Protein AF-A0A0F9F7F0-F1 (afdb_monomer)

Sequence (276 aa):
MPEHAVPVWMGKSMVEHKIKYEKVPEIIYDAHLVDDVVFKGMAERERNGDISLYEEYHKLRDAIYDIEQEMRPKKFRDLDSVFFHHLDYDRFLTKTLDEFPDIKGTVEEVHVRRATTKQNEGSNLVDDGKKVLIRLYSDQFIEGKKICRVLRHELMHVSDMMDKGFGYNAEPFDCPPMEERIIRDRYRLFWDIYIGGRLERDGREGIATREDRKKEFDSFFAKVPEKTRDLIFEKIWEGKEPLTHNQMVEMSKDIKKVSTVVTPPEDGMIIVPSLF

Radius of gyration: 26.95 Å; Cα contacts (8 Å, |Δi|>4): 273; chains: 1; bounding box: 64×98×88 Å

Secondary structure (DSSP, 8-state):
-----------------------PPEEEE-HHHHHHHHHHHHHHHHHTT-HHHHHHHHHHHHHGGGS-TTTHHHHHHHHHHHHHHHTT-HHHHHHHHTT-HHHHHH-SEEEEEE-SSGGG-EEEEETTTTEEEEEE-THHHHSTTHHHHHHHHHHHHHHHHH-TTTT---PPPSS-HHHHHHHHHHHHHHHHHHHHHHHHHTT---SS-HHHHHHHHHHHTTTS-HHHHHHHHHHHHH--SPPPHHHHHHHHH-GGGGGGGSSPPP----------

Mean predicted aligned error: 9.79 Å

Solvent-accessible surface area (backbone atoms only — not comparabl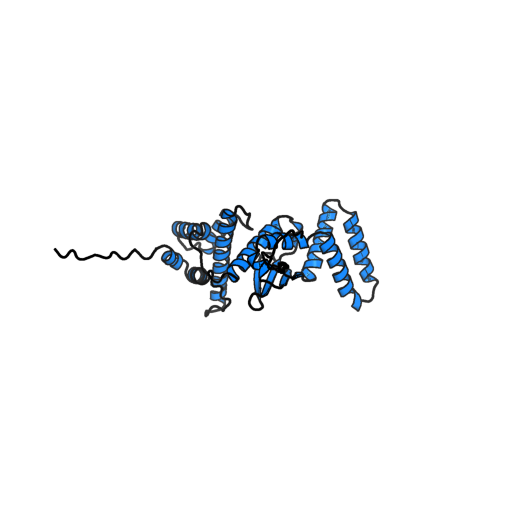e to full-atom values): 15959 Å² total; per-residue (Å²): 138,83,90,82,89,88,83,94,80,78,86,76,77,81,74,77,75,74,76,72,74,76,55,67,44,48,76,44,72,37,67,70,31,39,45,52,34,37,57,52,43,37,56,51,34,40,76,72,67,47,46,67,64,33,52,52,50,50,55,57,58,55,58,46,72,79,50,62,77,86,53,32,68,59,51,52,50,55,50,28,52,53,48,34,57,75,67,53,60,62,52,51,55,59,59,48,45,70,77,36,58,73,54,35,66,61,29,53,34,37,37,39,35,58,22,93,40,76,89,54,38,50,58,47,72,38,78,93,58,34,27,38,41,38,28,42,34,46,65,38,72,66,67,45,78,55,33,47,19,48,52,47,54,36,49,50,54,47,52,44,57,69,31,75,84,30,49,58,73,88,72,79,72,99,58,58,72,72,58,42,50,54,29,50,56,41,30,51,50,53,50,50,41,38,49,40,28,49,31,52,74,71,74,39,74,49,82,59,53,72,66,56,51,48,54,52,49,48,64,78,42,63,91,52,60,64,76,59,51,50,56,53,50,50,53,42,30,67,42,86,59,88,77,30,42,66,57,44,51,48,31,30,76,36,63,70,55,47,59,69,74,70,51,75,80,73,75,77,79,75,79,72,80,81,87,124

pLDDT: mean 84.06, std 19.65, range [29.0, 97.75]

Organism: NCBI:txid412755

Structure (mmCIF, N/CA/C/O backbone):
data_AF-A0A0F9F7F0-F1
#
_entry.id   AF-A0A0F9F7F0-F1
#
loop_
_atom_site.group_PDB
_atom_site.id
_atom_site.type_symbol
_atom_site.label_atom_id
_atom_site.label_alt_id
_atom_site.label_comp_id
_atom_site.label_asym_id
_atom_site.label_entity_id
_atom_site.label_seq_id
_atom_site.pdbx_PDB_ins_code
_atom_site.Cartn_x
_atom_site.Cartn_y
_atom_site.Cartn_z
_atom_site.occupancy
_atom_site.B_iso_or_equiv
_atom_site.auth_seq_id
_atom_site.auth_comp_id
_atom_site.auth_asym_id
_atom_site.auth_atom_id
_atom_site.pdbx_PDB_model_num
ATOM 1 N N . MET A 1 1 ? -6.467 -80.799 -15.972 1.00 38.25 1 MET A N 1
ATOM 2 C CA . MET A 1 1 ? -5.475 -80.458 -14.928 1.00 38.25 1 MET A CA 1
ATOM 3 C C . MET A 1 1 ? -4.154 -80.117 -15.599 1.00 38.25 1 MET A C 1
ATOM 5 O O . MET A 1 1 ? -3.867 -80.795 -16.584 1.00 38.25 1 MET A O 1
ATOM 9 N N . PRO A 1 2 ? -3.350 -79.164 -15.089 1.00 44.12 2 PRO A N 1
ATOM 10 C CA . PRO A 1 2 ? -3.579 -78.206 -13.983 1.00 44.12 2 PRO A CA 1
ATOM 11 C C . PRO A 1 2 ? -3.800 -76.767 -14.532 1.00 44.12 2 PRO A C 1
ATOM 13 O O . PRO A 1 2 ? -3.368 -76.472 -15.638 1.00 44.12 2 PRO A O 1
ATOM 16 N N . GLU A 1 3 ? -4.657 -75.886 -14.000 1.00 44.66 3 GLU A N 1
ATOM 17 C CA . GLU A 1 3 ? -4.737 -75.214 -12.682 1.00 44.66 3 GLU A CA 1
ATOM 18 C C . GLU A 1 3 ? -3.555 -74.297 -12.312 1.00 44.66 3 GLU A C 1
ATOM 20 O O . GLU A 1 3 ? -2.425 -74.765 -12.277 1.00 44.66 3 GLU A O 1
ATOM 25 N N . HIS A 1 4 ? -3.890 -73.024 -12.005 1.00 38.25 4 HIS A N 1
ATOM 26 C CA . HIS A 1 4 ? -3.405 -72.088 -10.949 1.00 38.25 4 HIS A CA 1
ATOM 27 C C . HIS A 1 4 ? -3.699 -70.629 -11.418 1.00 38.25 4 HIS A C 1
ATOM 29 O O . HIS A 1 4 ? -3.090 -70.167 -12.375 1.00 38.25 4 HIS A O 1
ATOM 35 N N . ALA A 1 5 ? -4.820 -69.983 -11.035 1.00 38.72 5 ALA A N 1
ATOM 36 C CA . ALA A 1 5 ? -5.043 -69.109 -9.850 1.00 38.72 5 ALA A CA 1
ATOM 37 C C . ALA A 1 5 ? -4.061 -67.900 -9.815 1.00 38.72 5 ALA A C 1
ATOM 39 O O . ALA A 1 5 ? -2.869 -68.124 -9.961 1.00 38.72 5 ALA A O 1
ATOM 40 N N . VAL A 1 6 ? -4.382 -66.601 -9.655 1.00 37.41 6 VAL A N 1
ATOM 41 C CA . VAL A 1 6 ? -5.370 -65.762 -8.906 1.00 37.41 6 VAL A CA 1
ATOM 42 C C . VAL A 1 6 ? -5.187 -64.286 -9.433 1.00 37.41 6 VAL A C 1
ATOM 44 O O . VAL A 1 6 ? -4.264 -64.102 -10.228 1.00 37.41 6 VAL A O 1
ATOM 47 N N . PRO A 1 7 ? -5.823 -63.173 -8.965 1.00 36.53 7 PRO A N 1
ATOM 48 C CA . PRO A 1 7 ? -7.115 -62.914 -8.301 1.00 36.53 7 PRO A CA 1
ATOM 49 C C . PRO A 1 7 ? -7.986 -61.793 -8.939 1.00 36.53 7 PRO A C 1
ATOM 51 O O . PRO A 1 7 ? -7.505 -60.801 -9.481 1.00 36.53 7 PRO A O 1
ATOM 54 N N . VAL A 1 8 ? -9.299 -61.891 -8.701 1.00 44.91 8 VAL A N 1
ATOM 55 C CA . VAL A 1 8 ? -10.250 -60.766 -8.636 1.00 44.91 8 VAL A CA 1
ATOM 56 C C . VAL A 1 8 ? -10.098 -60.121 -7.263 1.00 44.91 8 VAL A C 1
ATOM 58 O O . VAL A 1 8 ? -10.527 -60.765 -6.324 1.00 44.91 8 VAL A O 1
ATOM 61 N N . TRP A 1 9 ? -9.524 -58.919 -7.130 1.00 31.58 9 TRP A N 1
ATOM 62 C CA . TRP A 1 9 ? -9.818 -57.959 -6.047 1.00 31.58 9 TRP A CA 1
ATOM 63 C C . TRP A 1 9 ? -9.293 -56.556 -6.388 1.00 31.58 9 TRP A C 1
ATOM 65 O O . TRP A 1 9 ? -8.171 -56.382 -6.852 1.00 31.58 9 TRP A O 1
ATOM 75 N N . MET A 1 10 ? -10.118 -55.578 -6.011 1.00 29.00 10 MET A N 1
ATOM 76 C CA . MET A 1 10 ? -9.818 -54.170 -5.744 1.00 29.00 10 MET A CA 1
ATOM 77 C C . MET A 1 10 ? -9.689 -53.230 -6.940 1.00 29.00 10 MET A C 1
ATOM 79 O O . MET A 1 10 ? -8.625 -53.006 -7.515 1.00 29.00 10 MET A O 1
ATOM 83 N N . GLY A 1 11 ? -10.816 -52.559 -7.195 1.00 39.16 11 GLY A N 1
ATOM 84 C CA . GLY A 1 11 ? -10.828 -51.275 -7.860 1.00 39.16 11 GLY A CA 1
ATOM 85 C C . GLY A 1 11 ? -9.850 -50.328 -7.177 1.00 39.16 11 GLY A C 1
ATOM 86 O O . GLY A 1 11 ? -9.983 -49.996 -6.000 1.00 39.16 11 GLY A O 1
ATOM 87 N N . LYS A 1 12 ? -8.869 -49.870 -7.942 1.00 35.12 12 LYS A N 1
ATOM 88 C CA . LYS A 1 12 ? -8.230 -48.598 -7.663 1.00 35.12 12 LYS A CA 1
ATOM 89 C C . LYS A 1 12 ? -9.007 -47.560 -8.443 1.00 35.12 12 LYS A C 1
ATOM 91 O O . LYS A 1 12 ? -8.849 -47.420 -9.651 1.00 35.12 12 LYS A O 1
ATOM 96 N N . SER A 1 13 ? -9.892 -46.894 -7.707 1.00 33.88 13 SER A N 1
ATOM 97 C CA . SER A 1 13 ? -10.313 -45.527 -7.979 1.00 33.88 13 SER A CA 1
ATOM 98 C C . SER A 1 13 ? -9.142 -44.770 -8.610 1.00 33.88 13 SER A C 1
ATOM 100 O O . SER A 1 13 ? -8.104 -44.585 -7.968 1.00 33.88 13 SER A O 1
ATOM 102 N N . MET A 1 14 ? -9.285 -44.391 -9.881 1.00 30.75 14 MET A N 1
ATOM 103 C CA . MET A 1 14 ? -8.503 -43.294 -10.429 1.00 30.75 14 MET A CA 1
ATOM 104 C C . MET A 1 14 ? -8.962 -42.062 -9.665 1.00 30.75 14 MET A C 1
ATOM 106 O O . MET A 1 14 ? -9.954 -41.427 -10.014 1.00 30.75 14 MET A O 1
ATOM 110 N N . VAL A 1 15 ? -8.270 -41.762 -8.570 1.00 36.44 15 VAL A N 1
ATOM 111 C CA . VAL A 1 15 ? -8.346 -40.442 -7.969 1.00 36.44 15 VAL A CA 1
ATOM 112 C C . VAL A 1 15 ? -7.719 -39.521 -9.003 1.00 36.44 15 VAL A C 1
ATOM 114 O O . VAL A 1 15 ? -6.494 -39.410 -9.070 1.00 36.44 15 VAL A O 1
ATOM 117 N N . GLU A 1 16 ? -8.563 -38.917 -9.843 1.00 35.75 16 GLU A N 1
ATOM 118 C CA . GLU A 1 16 ? -8.236 -37.692 -10.557 1.00 35.75 16 GLU A CA 1
ATOM 119 C C . GLU A 1 16 ? -7.718 -36.715 -9.505 1.00 35.75 16 GLU A C 1
ATOM 121 O O . GLU A 1 16 ? -8.473 -36.035 -8.809 1.00 35.75 16 GLU A O 1
ATOM 126 N N . HIS A 1 17 ? -6.400 -36.674 -9.347 1.00 36.00 17 HIS A N 1
ATOM 127 C CA . HIS A 1 17 ? -5.753 -35.541 -8.732 1.00 36.00 17 HIS A CA 1
ATOM 128 C C . HIS A 1 17 ? -5.976 -34.409 -9.725 1.00 36.00 17 HIS A C 1
ATOM 130 O O . HIS A 1 17 ? -5.183 -34.206 -10.642 1.00 36.00 17 HIS A O 1
ATOM 136 N N . LYS A 1 18 ? -7.100 -33.697 -9.576 1.00 36.28 18 LYS A N 1
ATOM 137 C CA . LYS A 1 18 ? -7.207 -32.328 -10.058 1.00 36.28 18 LYS A CA 1
ATOM 138 C C . LYS A 1 18 ? -6.046 -31.600 -9.409 1.00 36.28 18 LYS A C 1
ATOM 140 O O . LYS A 1 18 ? -6.123 -31.207 -8.247 1.00 36.28 18 LYS A O 1
ATOM 145 N N . ILE A 1 19 ? -4.958 -31.470 -10.156 1.00 38.31 19 ILE A N 1
ATOM 146 C CA . ILE A 1 19 ? -3.947 -30.464 -9.901 1.00 38.31 19 ILE A CA 1
ATOM 147 C C . ILE A 1 19 ? -4.737 -29.159 -9.975 1.00 38.31 19 ILE A C 1
ATOM 149 O O . ILE A 1 19 ? -5.088 -28.689 -11.057 1.00 38.31 19 ILE A O 1
ATOM 153 N N . LYS A 1 20 ? -5.152 -28.641 -8.814 1.00 41.50 20 LYS A N 1
ATOM 154 C CA . LYS A 1 20 ? -5.596 -27.260 -8.710 1.00 41.50 20 LYS A CA 1
ATOM 155 C C . LYS A 1 20 ? -4.359 -26.467 -9.092 1.00 41.50 20 LYS A C 1
ATOM 157 O O . LYS A 1 20 ? -3.437 -26.368 -8.291 1.00 41.50 20 LYS A O 1
ATOM 162 N N . TYR A 1 21 ? -4.307 -25.993 -10.334 1.00 48.22 21 TYR A N 1
ATOM 163 C CA . TYR A 1 21 ? -3.426 -24.888 -10.665 1.00 48.22 21 TYR A CA 1
ATOM 164 C C . TYR A 1 21 ? -3.746 -23.814 -9.636 1.00 48.22 21 TYR A C 1
ATOM 166 O O . TYR A 1 21 ? -4.900 -23.391 -9.526 1.00 48.22 21 TYR A O 1
ATOM 174 N N . GLU A 1 22 ? -2.769 -23.506 -8.789 1.00 59.84 22 GLU A N 1
ATOM 175 C CA . GLU A 1 22 ? -2.891 -22.425 -7.829 1.00 59.84 22 GLU A CA 1
ATOM 176 C C . GLU A 1 22 ? -3.224 -21.190 -8.666 1.00 59.84 22 GLU A C 1
ATOM 178 O O . GLU A 1 22 ? -2.455 -20.812 -9.550 1.00 59.84 22 GLU A O 1
ATOM 183 N N . LYS A 1 23 ? -4.444 -20.664 -8.516 1.00 71.75 23 LYS A N 1
ATOM 184 C CA . LYS A 1 23 ? -4.851 -19.460 -9.233 1.00 71.75 23 LYS A CA 1
ATOM 185 C C . LYS A 1 23 ? -3.935 -18.369 -8.692 1.00 71.75 23 LYS A C 1
ATOM 187 O O . LYS A 1 23 ? -3.975 -18.091 -7.501 1.00 71.75 23 LYS A O 1
ATOM 192 N N . VAL A 1 24 ? -3.039 -17.863 -9.530 1.00 83.94 24 VAL A N 1
ATOM 193 C CA . VAL A 1 24 ? -2.162 -16.743 -9.189 1.00 83.94 24 VAL A CA 1
ATOM 194 C C . VAL A 1 24 ? -2.792 -15.505 -9.814 1.00 83.94 24 VAL A C 1
ATOM 196 O O . VAL A 1 24 ? -3.153 -15.572 -10.994 1.00 83.94 24 VAL A O 1
ATOM 199 N N . PRO A 1 25 ? -2.965 -14.408 -9.062 1.00 91.00 25 PRO A N 1
ATOM 200 C CA . PRO A 1 25 ? -3.530 -13.197 -9.625 1.00 91.00 25 PRO A CA 1
ATOM 201 C C . PRO A 1 25 ? -2.601 -12.628 -10.699 1.00 91.00 25 PRO A C 1
ATOM 203 O O . PRO A 1 25 ? -1.376 -12.661 -10.564 1.00 91.00 25 PRO A O 1
ATOM 206 N N . GLU A 1 26 ? -3.186 -12.068 -11.752 1.00 94.69 26 GLU A N 1
ATOM 207 C CA . GLU A 1 26 ? -2.438 -11.293 -12.735 1.00 94.69 26 GLU A CA 1
ATOM 208 C C . GLU A 1 26 ? -1.998 -9.966 -12.105 1.00 94.69 26 GLU A C 1
ATOM 210 O O . GLU A 1 26 ? -2.813 -9.225 -11.553 1.00 94.69 26 GLU A O 1
ATOM 215 N N . ILE A 1 27 ? -0.704 -9.648 -12.173 1.00 95.44 27 ILE A N 1
ATOM 216 C CA . ILE A 1 27 ? -0.166 -8.397 -11.632 1.00 95.44 27 ILE A CA 1
ATOM 217 C C . ILE A 1 27 ? -0.010 -7.385 -12.766 1.00 95.44 27 ILE A C 1
ATOM 219 O O . ILE A 1 27 ? 0.717 -7.617 -13.730 1.00 95.44 27 ILE A O 1
ATOM 223 N N . ILE A 1 28 ? -0.662 -6.232 -12.625 1.00 96.19 28 ILE A N 1
ATOM 224 C CA . ILE A 1 28 ? -0.736 -5.201 -13.661 1.00 96.19 28 ILE A CA 1
ATOM 225 C C . ILE A 1 28 ? -0.189 -3.884 -13.113 1.00 96.19 28 ILE A C 1
ATOM 227 O O . ILE A 1 28 ? -0.847 -3.196 -12.330 1.00 96.19 28 ILE A O 1
ATOM 231 N N . TYR A 1 29 ? 0.988 -3.485 -13.584 1.00 96.81 29 TYR A N 1
ATOM 232 C CA . TYR A 1 29 ? 1.608 -2.203 -13.245 1.00 96.81 29 TYR A CA 1
ATOM 233 C C . TYR A 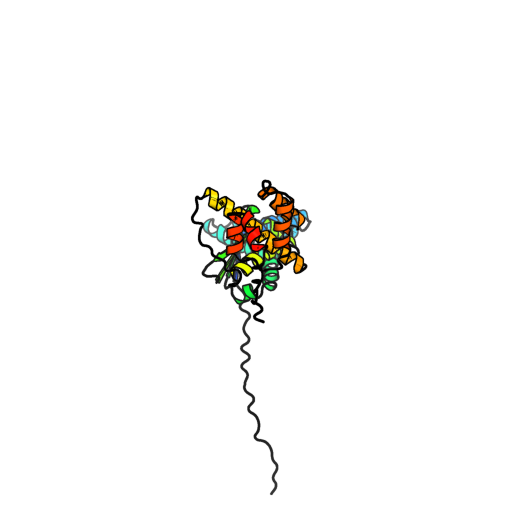1 29 ? 1.113 -1.087 -14.175 1.00 96.81 29 TYR A C 1
ATOM 235 O O . TYR A 1 29 ? 0.869 -1.313 -15.362 1.00 96.81 29 TYR A O 1
ATOM 243 N N . ASP A 1 30 ? 0.926 0.135 -13.669 1.00 95.38 30 ASP A N 1
ATOM 244 C CA . ASP A 1 30 ? 0.743 1.283 -14.561 1.00 95.38 30 ASP A CA 1
ATOM 245 C C . ASP A 1 30 ? 2.055 1.740 -15.189 1.00 95.38 30 ASP A C 1
ATOM 247 O O . ASP A 1 30 ? 3.117 1.708 -14.576 1.00 95.38 30 ASP A O 1
ATOM 251 N N . ALA A 1 31 ? 1.945 2.264 -16.407 1.00 94.75 31 ALA A N 1
ATOM 252 C CA . ALA A 1 31 ? 3.091 2.749 -17.158 1.00 94.75 31 ALA A CA 1
ATOM 253 C C . ALA A 1 31 ? 3.836 3.901 -16.462 1.00 94.75 31 ALA A C 1
ATOM 255 O O . ALA A 1 31 ? 5.051 3.988 -16.593 1.00 94.75 31 ALA A O 1
ATOM 256 N N . HIS A 1 32 ? 3.137 4.776 -15.728 1.00 94.50 32 HIS A N 1
ATOM 257 C CA . HIS A 1 32 ? 3.771 5.922 -15.070 1.00 94.50 32 HIS A CA 1
ATOM 258 C C . HIS A 1 32 ? 4.592 5.514 -13.845 1.00 94.50 32 HIS A C 1
ATOM 260 O O . HIS A 1 32 ? 5.632 6.112 -13.591 1.00 94.50 32 HIS A O 1
ATOM 266 N N . LEU A 1 33 ? 4.155 4.502 -13.092 1.00 95.81 33 LEU A N 1
ATOM 267 C CA . LEU A 1 33 ? 4.973 3.892 -12.048 1.00 95.81 33 LEU A CA 1
ATOM 268 C C . LEU A 1 33 ? 6.199 3.212 -12.646 1.00 95.81 33 LEU A C 1
ATOM 270 O O . LEU A 1 33 ? 7.292 3.389 -12.121 1.00 95.81 33 LEU A O 1
ATOM 274 N N . VAL A 1 34 ? 6.016 2.444 -13.723 1.00 96.75 34 VAL A N 1
ATOM 275 C CA . VAL A 1 34 ? 7.105 1.702 -14.370 1.00 96.75 34 VAL A CA 1
ATOM 276 C C . VAL A 1 34 ? 8.196 2.656 -14.875 1.00 96.75 34 VAL A C 1
ATOM 278 O O . VAL A 1 34 ? 9.353 2.453 -14.520 1.00 96.75 34 VAL A O 1
ATOM 281 N N . ASP A 1 35 ? 7.841 3.723 -15.602 1.00 95.38 35 ASP A N 1
ATOM 282 C CA . ASP A 1 35 ? 8.795 4.760 -16.051 1.00 95.38 35 ASP A CA 1
ATOM 283 C C . ASP A 1 35 ? 9.519 5.410 -14.859 1.00 95.38 35 ASP A C 1
ATOM 285 O O . ASP A 1 35 ? 10.748 5.412 -14.813 1.00 95.38 35 ASP A O 1
ATOM 289 N N . ASP A 1 36 ? 8.786 5.868 -13.833 1.00 94.56 36 ASP A N 1
ATOM 290 C CA . ASP A 1 36 ? 9.388 6.498 -12.648 1.00 94.56 36 ASP A CA 1
ATOM 291 C C . ASP A 1 36 ? 10.369 5.564 -11.920 1.00 94.56 36 ASP A C 1
ATOM 293 O O . ASP A 1 36 ? 11.449 5.990 -11.502 1.00 94.56 36 ASP A O 1
ATOM 297 N N . VAL A 1 37 ? 9.988 4.298 -11.727 1.00 95.06 37 VAL A N 1
ATOM 298 C CA . VAL A 1 37 ? 10.796 3.301 -11.014 1.00 95.06 37 VAL A CA 1
ATOM 299 C C . VAL A 1 37 ? 12.045 2.948 -11.815 1.00 95.06 37 VAL A C 1
ATOM 301 O O . VAL A 1 37 ? 13.133 2.907 -11.244 1.00 95.06 37 VAL A O 1
ATOM 304 N N . VAL A 1 38 ? 11.921 2.738 -13.127 1.00 95.50 38 VAL A N 1
ATOM 305 C CA . VAL A 1 38 ? 13.069 2.442 -13.993 1.00 95.50 38 VAL A CA 1
ATOM 306 C C . VAL A 1 38 ? 14.018 3.629 -14.038 1.00 95.50 38 VAL A C 1
ATOM 308 O O . VAL A 1 38 ? 15.205 3.457 -13.772 1.00 95.50 38 VAL A O 1
ATOM 311 N N . PHE A 1 39 ? 13.509 4.838 -14.282 1.00 93.56 39 PHE A N 1
ATOM 312 C CA . PHE A 1 39 ? 14.328 6.047 -14.330 1.00 93.56 39 PHE A CA 1
ATOM 313 C C . PHE A 1 39 ? 15.117 6.252 -13.027 1.00 93.56 39 PHE A C 1
ATOM 315 O O . PHE A 1 39 ? 16.333 6.455 -13.043 1.00 93.56 39 PHE A O 1
ATOM 322 N N . LYS A 1 40 ? 14.448 6.133 -11.873 1.00 92.50 40 LYS A N 1
ATOM 323 C CA . LYS A 1 40 ? 15.099 6.275 -10.562 1.00 92.50 40 LYS A CA 1
ATOM 324 C C . LYS A 1 40 ? 16.060 5.126 -10.254 1.00 92.50 40 LYS A C 1
ATOM 326 O O . LYS A 1 40 ? 17.111 5.371 -9.662 1.00 92.50 40 LYS A O 1
ATOM 331 N N . GLY A 1 41 ? 15.727 3.902 -10.660 1.00 92.31 41 GLY A N 1
ATOM 332 C CA . GLY A 1 41 ? 16.568 2.717 -10.487 1.00 92.31 41 GLY A CA 1
ATOM 333 C C . GLY A 1 41 ? 17.855 2.785 -11.299 1.00 92.31 41 GLY A C 1
ATOM 334 O O . GLY A 1 41 ? 18.923 2.474 -10.773 1.00 92.31 41 GLY A O 1
ATOM 335 N N . MET A 1 42 ? 17.776 3.273 -12.537 1.00 93.06 42 MET A N 1
ATOM 336 C CA . MET A 1 42 ? 18.946 3.542 -13.375 1.00 93.06 42 MET A CA 1
ATOM 337 C C . MET A 1 42 ? 19.851 4.596 -12.731 1.00 93.06 42 MET A C 1
ATOM 339 O O . MET A 1 42 ? 21.043 4.351 -12.557 1.00 93.06 42 MET A O 1
ATOM 343 N N . ALA A 1 43 ? 19.285 5.722 -12.286 1.00 91.06 43 ALA A N 1
ATOM 344 C CA . ALA A 1 43 ? 20.053 6.771 -11.616 1.00 91.06 43 ALA A CA 1
ATOM 345 C C . ALA A 1 43 ? 20.706 6.292 -10.301 1.00 91.06 43 ALA A C 1
ATOM 347 O O . ALA A 1 43 ? 21.794 6.736 -9.943 1.00 91.06 43 ALA A O 1
ATOM 348 N N . GLU A 1 44 ? 20.059 5.393 -9.552 1.00 89.69 44 GLU A N 1
ATOM 349 C CA . GLU A 1 44 ? 20.651 4.790 -8.349 1.00 89.69 44 GLU A CA 1
ATOM 350 C C . GLU A 1 44 ? 21.805 3.837 -8.680 1.00 89.69 44 GLU A C 1
ATOM 352 O O . GLU A 1 44 ? 22.811 3.819 -7.973 1.00 89.69 44 GLU A O 1
ATOM 357 N N . ARG A 1 45 ? 21.701 3.061 -9.762 1.00 87.81 45 ARG A N 1
ATOM 358 C CA . ARG A 1 45 ? 22.792 2.188 -10.215 1.00 87.81 45 ARG A CA 1
ATOM 359 C C . ARG A 1 45 ? 24.015 2.972 -10.667 1.00 87.81 45 ARG A C 1
ATOM 361 O O . ARG A 1 45 ? 25.118 2.630 -10.247 1.00 87.81 45 ARG A O 1
ATOM 368 N N . GLU A 1 46 ? 23.814 4.053 -11.418 1.00 91.69 46 GLU A N 1
ATOM 369 C CA . GLU A 1 46 ? 24.886 4.978 -11.798 1.00 91.69 46 GLU A CA 1
ATOM 370 C C . GLU A 1 46 ? 25.595 5.531 -10.552 1.00 91.69 46 GLU A C 1
ATOM 372 O O . GLU A 1 46 ? 26.817 5.426 -10.437 1.00 91.69 46 GLU A O 1
ATOM 377 N N . ARG A 1 47 ? 24.831 6.033 -9.566 1.00 89.88 47 ARG A N 1
ATOM 378 C CA . ARG A 1 47 ? 25.384 6.512 -8.283 1.00 89.88 47 ARG A CA 1
ATOM 379 C C . ARG A 1 47 ? 26.196 5.447 -7.543 1.00 89.88 47 ARG A C 1
ATOM 381 O O . ARG A 1 47 ? 27.164 5.789 -6.869 1.00 89.88 47 ARG A O 1
ATOM 388 N N . ASN A 1 48 ? 25.815 4.178 -7.677 1.00 88.81 48 ASN A N 1
ATOM 389 C CA . ASN A 1 48 ? 26.490 3.037 -7.061 1.00 88.81 48 ASN A CA 1
ATOM 390 C C . ASN A 1 48 ? 27.590 2.411 -7.947 1.00 88.81 48 ASN A C 1
ATOM 392 O O . ASN A 1 48 ? 28.176 1.399 -7.562 1.00 88.81 48 ASN A O 1
ATOM 396 N N . GLY A 1 49 ? 27.907 3.012 -9.101 1.00 88.00 49 GLY A N 1
ATOM 397 C CA . GLY A 1 49 ? 29.027 2.629 -9.967 1.00 88.00 49 GLY A CA 1
ATOM 398 C C . GLY A 1 49 ? 28.711 1.609 -11.068 1.00 88.00 49 GLY A C 1
ATOM 399 O O . GLY A 1 49 ? 29.617 1.240 -11.815 1.00 88.00 49 GLY A O 1
ATOM 400 N N . ASP A 1 50 ? 27.458 1.171 -11.216 1.00 85.75 50 ASP A N 1
ATOM 401 C CA . ASP A 1 50 ? 27.009 0.332 -12.339 1.00 85.75 50 ASP A CA 1
ATOM 402 C C . ASP A 1 50 ? 26.579 1.219 -13.520 1.00 85.75 50 ASP A C 1
ATOM 404 O O . ASP A 1 50 ? 25.397 1.478 -13.753 1.00 85.75 50 ASP A O 1
ATOM 408 N N . ILE A 1 51 ? 27.580 1.741 -14.233 1.00 90.75 51 ILE A N 1
ATOM 409 C CA . ILE A 1 51 ? 27.404 2.717 -15.321 1.00 90.75 51 ILE A CA 1
ATOM 410 C C . ILE A 1 51 ? 26.950 2.038 -16.624 1.00 90.75 51 ILE A C 1
ATOM 412 O O . ILE A 1 51 ? 26.213 2.630 -17.406 1.00 90.75 51 ILE A O 1
ATOM 416 N N . SER A 1 52 ? 27.339 0.779 -16.854 1.00 92.25 52 SER A N 1
ATOM 417 C CA . SER A 1 52 ? 27.092 0.097 -18.134 1.00 92.25 52 SER A CA 1
ATOM 418 C C . SER A 1 52 ? 25.602 -0.047 -18.440 1.00 92.25 52 SER A C 1
ATOM 420 O O . SER A 1 52 ? 25.185 0.204 -19.569 1.00 92.25 52 SER A O 1
ATOM 422 N N . LEU A 1 53 ? 24.799 -0.459 -17.453 1.00 89.94 53 LEU A N 1
ATOM 423 C CA . LEU A 1 53 ? 23.361 -0.638 -17.655 1.00 89.94 53 LEU A CA 1
ATOM 424 C C . LEU A 1 53 ? 22.645 0.708 -17.828 1.00 89.94 53 LEU A C 1
ATOM 426 O O . LEU A 1 53 ? 21.711 0.821 -18.620 1.00 89.94 53 LEU A O 1
ATOM 430 N N . TYR A 1 54 ? 23.109 1.729 -17.107 1.00 92.38 54 TYR A N 1
ATOM 431 C CA . TYR A 1 54 ? 22.616 3.096 -17.230 1.00 92.38 54 TYR A CA 1
ATOM 432 C C . TYR A 1 54 ? 22.860 3.650 -18.643 1.00 92.38 54 TYR A C 1
ATOM 434 O O . TYR A 1 54 ? 21.927 4.117 -19.295 1.00 92.38 54 TYR A O 1
ATOM 442 N N . GLU A 1 55 ? 24.086 3.535 -19.161 1.00 94.00 55 GLU A N 1
ATOM 443 C CA . GLU A 1 55 ? 24.430 3.968 -20.521 1.00 94.00 55 GLU A CA 1
ATOM 444 C C . GLU A 1 55 ? 23.631 3.212 -21.590 1.00 94.00 55 GLU A C 1
ATOM 446 O O . GLU A 1 55 ? 23.159 3.821 -22.553 1.00 94.00 55 GLU A O 1
ATOM 451 N N . GLU A 1 56 ? 23.439 1.899 -21.421 1.00 94.19 56 GLU A N 1
ATOM 452 C CA . GLU A 1 56 ? 22.607 1.095 -22.320 1.00 94.19 56 GLU A CA 1
ATOM 453 C C . GLU A 1 56 ? 21.156 1.588 -22.337 1.00 94.19 56 GLU A C 1
ATOM 455 O O . GLU A 1 56 ? 20.602 1.831 -23.414 1.00 94.19 56 GLU A O 1
ATOM 460 N N . TYR A 1 57 ? 20.558 1.787 -21.159 1.00 95.12 57 TYR A N 1
ATOM 461 C CA . TYR A 1 57 ? 19.203 2.313 -21.030 1.00 95.12 57 TYR A CA 1
ATOM 462 C C . TYR A 1 57 ? 19.057 3.669 -21.723 1.00 95.12 57 TYR A C 1
ATOM 464 O O . TYR A 1 57 ? 18.153 3.849 -22.540 1.00 95.12 57 TYR A O 1
ATOM 472 N N . HIS A 1 58 ? 19.969 4.605 -21.449 1.00 94.12 58 HIS A N 1
ATOM 473 C CA . HIS A 1 58 ? 19.933 5.944 -22.033 1.00 94.12 58 HIS A CA 1
ATOM 474 C C . HIS A 1 58 ? 20.1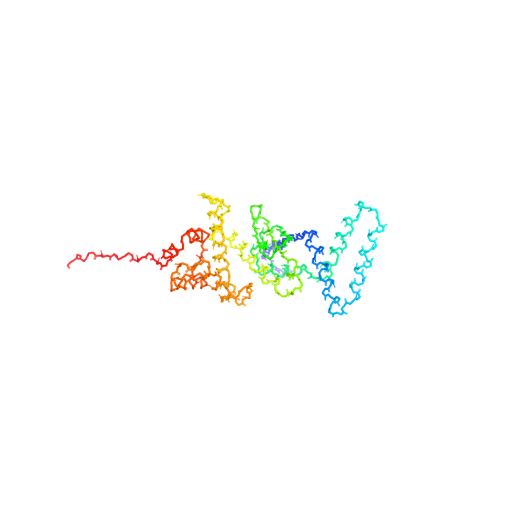14 5.921 -23.547 1.00 94.12 58 HIS A C 1
ATOM 476 O O . HIS A 1 58 ? 19.341 6.555 -24.258 1.00 94.12 58 HIS A O 1
ATOM 482 N N . LYS A 1 59 ? 21.044 5.113 -24.065 1.00 96.12 59 LYS A N 1
ATOM 483 C CA . LYS A 1 59 ? 21.222 4.934 -25.509 1.00 96.12 59 LYS A CA 1
ATOM 484 C C . LYS A 1 59 ? 19.947 4.420 -26.187 1.00 96.12 59 LYS A C 1
ATOM 486 O O . LYS A 1 59 ? 19.582 4.904 -27.258 1.00 96.12 59 LYS A O 1
ATOM 491 N N . LEU A 1 60 ? 19.278 3.432 -25.589 1.00 96.56 60 LEU A N 1
ATOM 492 C CA . LEU A 1 60 ? 18.024 2.887 -26.118 1.00 96.56 60 LEU A CA 1
ATOM 493 C C . LEU A 1 60 ? 16.873 3.894 -26.004 1.00 96.56 60 LEU A C 1
ATOM 495 O O . LEU A 1 60 ? 16.075 4.005 -26.935 1.00 96.56 60 LEU A O 1
ATOM 499 N N . ARG A 1 61 ? 16.799 4.638 -24.894 1.00 95.38 61 ARG A N 1
ATOM 500 C CA . ARG A 1 61 ? 15.788 5.676 -24.657 1.00 95.38 61 ARG A CA 1
ATOM 501 C C . ARG A 1 61 ? 15.951 6.838 -25.639 1.00 95.38 61 ARG A C 1
ATOM 503 O O . ARG A 1 61 ? 14.955 7.295 -26.194 1.00 95.38 61 ARG A O 1
ATOM 510 N N . ASP A 1 62 ? 17.183 7.258 -25.913 1.00 96.44 62 ASP A N 1
ATOM 511 C CA . ASP A 1 62 ? 17.492 8.349 -26.839 1.00 96.44 62 ASP A CA 1
ATOM 512 C C . ASP A 1 62 ? 17.144 7.986 -28.288 1.00 96.44 62 ASP A C 1
ATOM 514 O O . ASP A 1 62 ? 16.535 8.789 -28.995 1.00 96.44 62 ASP A O 1
ATOM 518 N N . ALA A 1 63 ? 17.397 6.741 -28.706 1.00 96.56 63 ALA A N 1
ATOM 519 C CA . ALA A 1 63 ? 17.031 6.250 -30.039 1.00 96.56 63 ALA A CA 1
ATOM 520 C C . ALA A 1 63 ? 15.510 6.285 -30.320 1.00 96.56 63 ALA A C 1
ATOM 522 O O . ALA A 1 63 ? 15.085 6.257 -31.477 1.00 96.56 63 ALA A O 1
ATOM 523 N N . ILE A 1 64 ? 14.659 6.369 -29.287 1.00 96.38 64 ILE A N 1
ATOM 524 C CA . ILE A 1 64 ? 13.202 6.526 -29.449 1.00 96.38 64 ILE A CA 1
ATOM 525 C C . ILE A 1 64 ? 12.845 7.944 -29.934 1.00 96.38 64 ILE A C 1
ATOM 527 O O . ILE A 1 64 ? 11.781 8.150 -30.519 1.00 96.38 64 ILE A O 1
ATOM 531 N N . TYR A 1 65 ? 13.707 8.946 -29.760 1.00 93.94 65 TYR A N 1
ATOM 532 C CA . TYR A 1 65 ? 13.441 10.276 -30.316 1.00 93.94 65 TYR A CA 1
ATOM 533 C C . TYR A 1 65 ? 13.615 10.346 -31.838 1.00 93.94 65 TYR A C 1
ATOM 535 O O . TYR A 1 65 ? 13.064 11.260 -32.452 1.00 93.94 65 TYR A O 1
ATOM 543 N N . ASP A 1 66 ? 14.276 9.361 -32.449 1.00 95.44 66 ASP A N 1
ATOM 544 C CA . ASP A 1 66 ? 14.502 9.300 -33.898 1.00 95.44 66 ASP A CA 1
ATOM 545 C C . ASP A 1 66 ? 13.352 8.628 -34.672 1.00 95.44 66 ASP A C 1
ATOM 547 O O . ASP A 1 66 ? 13.328 8.659 -35.901 1.00 95.44 66 ASP A O 1
ATOM 551 N N . ILE A 1 67 ? 12.375 8.029 -33.979 1.00 94.69 67 ILE A N 1
ATOM 552 C CA . ILE A 1 67 ? 11.196 7.410 -34.609 1.00 94.69 67 ILE A CA 1
ATOM 553 C C . ILE A 1 67 ? 9.989 8.362 -34.666 1.00 94.69 67 ILE A C 1
ATOM 555 O O . ILE A 1 67 ? 9.941 9.399 -33.991 1.00 94.69 67 ILE A O 1
ATOM 559 N N . GLU A 1 68 ? 8.969 7.963 -35.433 1.00 94.81 68 GLU A N 1
ATOM 560 C CA . GLU A 1 68 ? 7.699 8.686 -35.584 1.00 94.81 68 GLU A CA 1
ATOM 561 C C . GLU A 1 68 ? 7.032 9.006 -34.242 1.00 94.81 68 GLU A C 1
ATOM 563 O O . GLU A 1 68 ? 6.882 8.134 -33.379 1.00 94.81 68 GLU A O 1
ATOM 568 N N . GLN A 1 69 ? 6.587 10.258 -34.082 1.00 93.88 69 GLN A N 1
ATOM 569 C CA . GLN A 1 69 ? 6.070 10.795 -32.818 1.00 93.88 69 GLN A CA 1
ATOM 570 C C . GLN A 1 69 ? 4.910 9.969 -32.242 1.00 93.88 69 GLN A C 1
ATOM 572 O O . GLN A 1 69 ? 4.857 9.750 -31.033 1.00 93.88 69 GLN A O 1
ATOM 577 N N . GLU A 1 70 ? 4.025 9.460 -33.099 1.00 95.75 70 GLU A N 1
ATOM 578 C CA . GLU A 1 70 ? 2.871 8.638 -32.709 1.00 95.75 70 GLU A CA 1
ATOM 579 C C . GLU A 1 70 ? 3.277 7.285 -32.102 1.00 95.75 70 GLU A C 1
ATOM 581 O O . GLU A 1 70 ? 2.572 6.737 -31.253 1.00 95.75 70 GLU A O 1
ATOM 586 N N . MET A 1 71 ? 4.441 6.755 -32.489 1.00 94.56 71 MET A N 1
ATOM 587 C CA . MET A 1 71 ? 4.944 5.457 -32.031 1.00 94.56 71 MET A CA 1
ATOM 588 C C . MET A 1 71 ? 5.751 5.554 -30.732 1.00 94.56 71 MET A C 1
ATOM 590 O O . MET A 1 71 ? 5.867 4.558 -30.007 1.00 94.56 71 MET A O 1
ATOM 594 N N . ARG A 1 72 ? 6.284 6.741 -30.406 1.00 94.31 72 ARG A N 1
ATOM 595 C CA . ARG A 1 72 ? 7.148 6.962 -29.231 1.00 94.31 72 ARG A CA 1
ATOM 596 C C . ARG A 1 72 ? 6.513 6.527 -27.912 1.00 94.31 72 ARG A C 1
ATOM 598 O O . ARG A 1 72 ? 7.178 5.794 -27.186 1.00 94.31 72 ARG A O 1
ATOM 605 N N . PRO A 1 73 ? 5.246 6.870 -27.587 1.00 94.31 73 PRO A N 1
ATOM 606 C CA . PRO A 1 73 ? 4.663 6.493 -26.299 1.00 94.31 73 PRO A CA 1
ATOM 607 C C . PRO A 1 73 ? 4.618 4.980 -26.086 1.00 94.31 73 PRO A C 1
ATOM 609 O O . PRO A 1 73 ? 4.872 4.503 -24.985 1.00 94.31 73 PRO A O 1
ATOM 612 N N . LYS A 1 74 ? 4.324 4.204 -27.139 1.00 95.12 74 LYS A N 1
ATOM 613 C CA . LYS A 1 74 ? 4.358 2.741 -27.055 1.00 95.12 74 LYS A CA 1
ATOM 614 C C . LYS A 1 74 ? 5.789 2.241 -26.850 1.00 95.12 74 LYS A C 1
ATOM 616 O O . LYS A 1 74 ? 6.003 1.397 -25.994 1.00 95.12 74 LYS A O 1
ATOM 621 N N . LYS A 1 75 ? 6.756 2.788 -27.588 1.00 96.00 75 LYS A N 1
ATOM 622 C CA . LYS A 1 75 ? 8.160 2.369 -27.506 1.00 96.00 75 LYS A CA 1
ATOM 623 C C . LYS A 1 75 ? 8.818 2.692 -26.167 1.00 96.00 75 LYS A C 1
ATOM 625 O O . LYS A 1 75 ? 9.556 1.847 -25.679 1.00 96.00 75 LYS A O 1
ATOM 630 N N . PHE A 1 76 ? 8.509 3.838 -25.554 1.00 95.56 76 PHE A N 1
ATOM 631 C CA . PHE A 1 76 ? 8.942 4.129 -24.183 1.00 95.56 76 PHE A CA 1
ATOM 632 C C . PHE A 1 76 ? 8.369 3.101 -23.203 1.00 95.56 76 PHE A C 1
ATOM 634 O O . PHE A 1 76 ? 9.131 2.475 -22.480 1.00 95.56 76 PHE A O 1
ATOM 641 N N . ARG A 1 77 ? 7.058 2.820 -23.267 1.00 95.38 77 ARG A N 1
ATOM 642 C CA . ARG A 1 77 ? 6.433 1.795 -22.409 1.00 95.38 77 ARG A CA 1
ATOM 643 C C . ARG A 1 77 ? 7.043 0.405 -22.584 1.00 95.38 77 ARG A C 1
ATOM 645 O O . ARG A 1 77 ? 7.269 -0.278 -21.591 1.00 95.38 77 ARG A O 1
ATOM 652 N N . ASP A 1 78 ? 7.290 -0.009 -23.825 1.00 96.06 78 ASP A N 1
ATOM 653 C CA . ASP A 1 78 ? 7.895 -1.310 -24.123 1.00 96.06 78 ASP A CA 1
ATOM 654 C C . ASP A 1 78 ? 9.328 -1.382 -23.553 1.00 96.06 78 ASP A C 1
ATOM 656 O O . ASP A 1 78 ? 9.696 -2.385 -22.945 1.00 96.06 78 ASP A O 1
ATOM 660 N N . LEU A 1 79 ? 10.121 -0.310 -23.699 1.00 96.75 79 LEU A N 1
ATOM 661 C CA . LEU A 1 79 ? 11.479 -0.218 -23.153 1.00 96.75 79 LEU A CA 1
ATOM 662 C C . LEU A 1 79 ? 11.475 -0.260 -21.620 1.00 96.75 79 LEU A C 1
ATOM 664 O O . LEU A 1 79 ? 12.179 -1.077 -21.027 1.00 96.75 79 LEU A O 1
ATOM 668 N N . ASP A 1 80 ? 10.667 0.585 -20.979 1.00 96.62 80 ASP A N 1
ATOM 669 C CA . ASP A 1 80 ? 10.610 0.660 -19.520 1.00 96.62 80 ASP A CA 1
ATOM 670 C C . ASP A 1 80 ? 10.093 -0.658 -18.925 1.00 96.62 80 ASP A C 1
ATOM 672 O O . ASP A 1 80 ? 10.617 -1.122 -17.918 1.00 96.62 80 ASP A O 1
ATOM 676 N N . SER A 1 81 ? 9.145 -1.341 -19.577 1.00 95.00 81 SER A N 1
ATOM 677 C CA . SER A 1 81 ? 8.703 -2.677 -19.152 1.00 95.00 81 SER A CA 1
ATOM 678 C C . SER A 1 81 ? 9.846 -3.698 -19.173 1.00 95.00 81 SER A C 1
ATOM 680 O O . SER A 1 81 ? 10.016 -4.437 -18.201 1.00 95.00 81 SER A O 1
ATOM 682 N N . VAL A 1 82 ? 10.672 -3.715 -20.227 1.00 95.06 82 VAL A N 1
ATOM 683 C CA . VAL A 1 82 ? 11.840 -4.610 -20.309 1.00 95.06 82 VAL A CA 1
ATOM 684 C C . VAL A 1 82 ? 12.812 -4.338 -19.164 1.00 95.06 82 VAL A C 1
ATOM 686 O O . VAL A 1 82 ? 13.226 -5.273 -18.477 1.00 95.06 82 VAL A O 1
ATOM 689 N N . PHE A 1 83 ? 13.150 -3.071 -18.920 1.00 95.56 83 PHE A N 1
ATOM 690 C CA . PHE A 1 83 ? 14.083 -2.710 -17.854 1.00 95.56 83 PHE A CA 1
ATOM 691 C C . PHE A 1 83 ? 13.503 -2.947 -16.458 1.00 95.56 83 PHE A C 1
ATOM 693 O O . PHE A 1 83 ? 14.226 -3.395 -15.575 1.00 95.56 83 PHE A O 1
ATOM 700 N N . PHE A 1 84 ? 12.205 -2.740 -16.252 1.00 95.19 84 PHE A N 1
ATOM 701 C CA . PHE A 1 84 ? 11.540 -3.037 -14.984 1.00 95.19 84 PHE A CA 1
ATOM 702 C C . PHE A 1 84 ? 11.658 -4.517 -14.602 1.00 95.19 84 PHE A C 1
ATOM 704 O O . PHE A 1 84 ? 12.001 -4.835 -13.463 1.00 95.19 84 PHE A O 1
ATOM 711 N N . HIS A 1 85 ? 11.444 -5.420 -15.564 1.00 92.44 85 HIS A N 1
ATOM 712 C CA . HIS A 1 85 ? 11.645 -6.855 -15.355 1.00 92.44 85 HIS A CA 1
ATOM 713 C C . HIS A 1 85 ? 13.127 -7.220 -15.220 1.00 92.44 85 HIS A C 1
ATOM 715 O O . HIS A 1 85 ? 13.478 -8.043 -14.379 1.00 92.44 85 HIS A O 1
ATOM 721 N N . HIS A 1 86 ? 14.014 -6.584 -15.991 1.00 91.31 86 HIS A N 1
ATOM 722 C CA . HIS A 1 86 ? 15.459 -6.795 -15.869 1.00 91.31 86 HIS A CA 1
ATOM 723 C C . HIS A 1 86 ? 16.000 -6.395 -14.483 1.00 91.31 86 HIS A C 1
ATOM 725 O O . HIS A 1 86 ? 16.942 -7.003 -13.977 1.00 91.31 86 HIS A O 1
ATOM 731 N N . LEU A 1 87 ? 15.385 -5.394 -13.849 1.00 89.81 87 LEU A N 1
ATOM 732 C CA . LEU A 1 87 ? 15.704 -4.944 -12.495 1.00 89.81 87 LEU A CA 1
ATOM 733 C C . LEU A 1 87 ? 15.098 -5.822 -11.384 1.00 89.81 87 LEU A C 1
ATOM 735 O O . LEU A 1 87 ? 15.360 -5.547 -10.215 1.00 89.81 87 LEU A O 1
ATOM 739 N N . ASP A 1 88 ? 14.337 -6.871 -11.725 1.00 90.69 88 ASP A N 1
ATOM 740 C CA . ASP A 1 88 ? 13.698 -7.808 -10.779 1.00 90.69 88 ASP A CA 1
ATOM 741 C C . ASP A 1 88 ? 12.741 -7.103 -9.789 1.00 90.69 88 ASP A C 1
ATOM 743 O O . ASP A 1 88 ? 12.561 -7.529 -8.646 1.00 90.69 88 ASP A O 1
ATOM 747 N N . TYR A 1 89 ? 12.130 -5.984 -10.203 1.00 91.31 89 TYR A N 1
ATOM 748 C CA . TYR A 1 89 ? 11.241 -5.197 -9.340 1.00 91.31 89 TYR A CA 1
ATOM 749 C C . TYR A 1 89 ? 9.855 -5.820 -9.145 1.00 91.31 89 TYR A C 1
ATOM 751 O O . TYR A 1 89 ? 9.205 -5.545 -8.131 1.00 91.31 89 TYR A O 1
ATOM 759 N N . ASP A 1 90 ? 9.404 -6.685 -10.059 1.00 91.19 90 ASP A N 1
ATOM 760 C CA . ASP A 1 90 ? 8.133 -7.405 -9.910 1.00 91.19 90 ASP A CA 1
ATOM 761 C C . ASP A 1 90 ? 8.175 -8.383 -8.724 1.00 91.19 90 ASP A C 1
ATOM 763 O O . ASP A 1 90 ? 7.209 -8.526 -7.967 1.00 91.19 90 ASP A O 1
ATOM 767 N N . ARG A 1 91 ? 9.346 -8.985 -8.498 1.00 91.75 91 ARG A N 1
ATOM 768 C CA . ARG A 1 91 ? 9.582 -9.999 -7.479 1.00 91.75 91 ARG A CA 1
ATOM 769 C C . ARG A 1 91 ? 9.237 -9.533 -6.076 1.00 91.75 91 ARG A C 1
ATOM 771 O O . ARG A 1 91 ? 8.842 -10.362 -5.257 1.00 91.75 91 ARG A O 1
ATOM 778 N N . PHE A 1 92 ? 9.368 -8.241 -5.775 1.00 92.25 92 PHE A N 1
ATOM 779 C CA . PHE A 1 92 ? 8.967 -7.707 -4.474 1.00 92.25 92 PHE A CA 1
ATOM 780 C C . PHE A 1 92 ? 7.494 -7.977 -4.179 1.00 92.25 92 PHE A C 1
ATOM 782 O O . PHE A 1 92 ? 7.175 -8.441 -3.085 1.00 92.25 92 PHE A O 1
ATOM 789 N N . LEU A 1 93 ? 6.614 -7.736 -5.153 1.00 92.12 93 LEU A N 1
ATOM 790 C CA . LEU A 1 93 ? 5.185 -7.963 -4.989 1.00 92.12 93 LEU A CA 1
ATOM 791 C C . LEU A 1 93 ? 4.848 -9.448 -5.016 1.00 92.12 93 LEU A C 1
ATOM 793 O O . LEU A 1 93 ? 4.161 -9.914 -4.111 1.00 92.12 93 LEU A O 1
ATOM 797 N N . THR A 1 94 ? 5.380 -10.196 -5.983 1.00 92.19 94 THR A N 1
ATOM 798 C CA . THR A 1 94 ? 5.142 -11.644 -6.087 1.00 92.19 94 THR A CA 1
ATOM 799 C C . THR A 1 94 ? 5.531 -12.362 -4.794 1.00 92.19 94 THR A C 1
ATOM 801 O O . THR A 1 94 ? 4.732 -13.102 -4.226 1.00 92.19 94 THR A O 1
ATOM 804 N N . LYS A 1 95 ? 6.716 -12.055 -4.250 1.00 91.88 95 LYS A N 1
ATOM 805 C CA . LYS A 1 95 ? 7.195 -12.639 -2.994 1.00 91.88 95 LYS A CA 1
ATOM 806 C C . LYS A 1 95 ? 6.334 -12.250 -1.794 1.00 91.88 95 LYS A C 1
ATOM 808 O O . LYS A 1 95 ? 6.137 -13.071 -0.906 1.00 91.88 95 LYS A O 1
ATOM 813 N N . THR A 1 96 ? 5.873 -11.001 -1.711 1.00 93.06 96 THR A N 1
ATOM 814 C CA . THR A 1 96 ? 5.029 -10.592 -0.582 1.00 93.06 96 THR A CA 1
ATOM 815 C C . THR A 1 96 ? 3.624 -11.184 -0.697 1.00 93.06 96 THR A C 1
ATOM 817 O O . THR A 1 96 ? 3.078 -11.574 0.325 1.00 93.06 96 THR A O 1
ATOM 820 N N . LEU A 1 97 ? 3.063 -11.349 -1.900 1.00 93.44 97 LEU A N 1
ATOM 821 C CA . LEU A 1 97 ? 1.776 -12.032 -2.104 1.00 93.44 97 LEU A CA 1
ATOM 822 C C . LEU A 1 97 ? 1.798 -13.500 -1.658 1.00 93.44 97 LEU A C 1
ATOM 824 O O . LEU A 1 97 ? 0.786 -13.989 -1.163 1.00 93.44 97 LEU A O 1
ATOM 828 N N . ASP A 1 98 ? 2.940 -14.186 -1.760 1.00 92.81 98 ASP A N 1
ATOM 829 C CA . ASP A 1 98 ? 3.096 -15.547 -1.224 1.00 92.81 98 ASP A CA 1
ATOM 830 C C . ASP A 1 98 ? 2.904 -15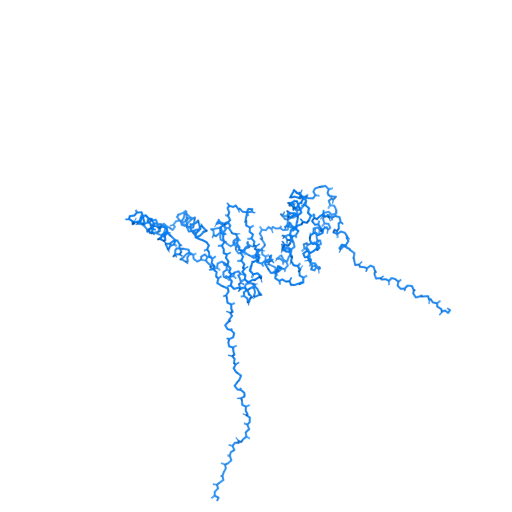.616 0.304 1.00 92.81 98 ASP A C 1
ATOM 832 O O . ASP A 1 98 ? 2.598 -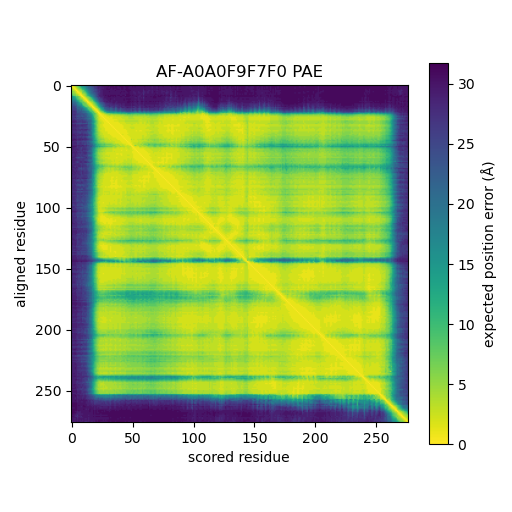16.678 0.843 1.00 92.81 98 ASP A O 1
ATOM 836 N N . GLU A 1 99 ? 3.042 -14.491 1.016 1.00 92.81 99 GLU A N 1
ATOM 837 C CA . GLU A 1 99 ? 2.753 -14.407 2.451 1.00 92.81 99 GLU A CA 1
ATOM 838 C C . GLU A 1 99 ? 1.242 -14.353 2.765 1.00 92.81 99 GLU A C 1
ATOM 840 O O . GLU A 1 99 ? 0.876 -14.480 3.935 1.00 92.81 99 GLU A O 1
ATOM 845 N N . PHE A 1 100 ? 0.384 -14.167 1.752 1.00 93.38 100 PHE A N 1
ATOM 846 C CA . PHE A 1 100 ? -1.067 -13.970 1.868 1.00 93.38 100 PHE A CA 1
ATOM 847 C C . PHE A 1 100 ? -1.842 -14.944 0.957 1.00 93.38 100 PHE A C 1
ATOM 849 O O . PHE A 1 100 ? -2.433 -14.530 -0.049 1.00 93.38 100 PHE A O 1
ATOM 856 N N . PRO A 1 101 ? -1.868 -16.250 1.290 1.00 90.75 101 PRO A N 1
ATOM 857 C CA . PRO A 1 101 ? -2.487 -17.275 0.446 1.00 90.75 101 PRO A CA 1
ATOM 858 C C . PRO A 1 101 ? -3.984 -17.041 0.196 1.00 90.75 101 PRO A C 1
ATOM 860 O O . PRO A 1 101 ? -4.468 -17.355 -0.890 1.00 90.75 101 PRO A O 1
ATOM 863 N N . ASP A 1 102 ? -4.705 -16.439 1.145 1.00 89.25 102 ASP A N 1
ATOM 864 C CA . ASP A 1 102 ? -6.138 -16.148 0.999 1.00 89.25 102 ASP A CA 1
ATOM 865 C C . ASP A 1 102 ? -6.408 -15.092 -0.082 1.00 89.25 102 ASP A C 1
ATOM 867 O O . ASP A 1 102 ? -7.355 -15.221 -0.864 1.00 89.25 102 ASP A O 1
ATOM 871 N N . ILE A 1 103 ? -5.533 -14.087 -0.185 1.00 92.12 103 ILE A N 1
ATOM 872 C CA . ILE A 1 103 ? -5.575 -13.080 -1.251 1.00 92.12 103 ILE A CA 1
ATOM 873 C C . ILE A 1 103 ? -5.208 -13.750 -2.574 1.00 92.12 103 ILE A C 1
ATOM 875 O O . ILE A 1 103 ? -5.975 -13.677 -3.534 1.00 92.12 103 ILE A O 1
ATOM 879 N N . LYS A 1 104 ? -4.069 -14.456 -2.606 1.00 87.88 104 LYS A N 1
ATOM 880 C CA . LYS A 1 104 ? -3.548 -15.122 -3.808 1.00 87.88 104 LYS A CA 1
ATOM 881 C C . LYS A 1 104 ? -4.567 -16.095 -4.412 1.00 87.88 104 LYS A C 1
ATOM 883 O O . LYS A 1 104 ? -4.755 -16.092 -5.619 1.00 87.88 104 LYS A O 1
ATOM 888 N N . GLY A 1 105 ? -5.262 -16.881 -3.589 1.00 85.69 105 GLY A N 1
ATOM 889 C CA . GLY A 1 105 ? -6.231 -17.880 -4.048 1.00 85.69 105 GLY A CA 1
ATOM 890 C C . GLY A 1 105 ? -7.602 -17.333 -4.466 1.00 85.69 105 GLY A C 1
ATOM 891 O O . GLY A 1 105 ? -8.371 -18.065 -5.095 1.00 85.69 105 GLY A O 1
ATOM 892 N N . THR A 1 106 ? -7.919 -16.080 -4.129 1.00 89.69 106 THR A N 1
ATOM 893 C CA . THR A 1 106 ? -9.260 -15.498 -4.326 1.00 89.69 106 THR A CA 1
ATOM 894 C C . THR A 1 106 ? -9.269 -14.393 -5.378 1.00 89.69 106 THR A C 1
ATOM 896 O O . THR A 1 106 ? -10.162 -14.360 -6.227 1.00 89.69 106 THR A O 1
ATOM 899 N N . VAL A 1 107 ? -8.280 -13.501 -5.332 1.00 93.69 107 VAL A N 1
ATOM 900 C CA . VAL A 1 107 ? -8.177 -12.327 -6.205 1.00 93.69 107 VAL A CA 1
ATOM 901 C C . VAL A 1 107 ? -7.751 -12.748 -7.612 1.00 93.69 107 VAL A C 1
ATOM 903 O O . VAL A 1 107 ? -6.955 -13.665 -7.796 1.00 93.69 107 VAL A O 1
ATOM 906 N N . GLU A 1 108 ? -8.300 -12.081 -8.624 1.00 95.19 108 GLU A N 1
ATOM 907 C CA . GLU A 1 108 ? -8.007 -12.334 -10.038 1.00 95.19 108 GLU A CA 1
ATOM 908 C C . GLU A 1 108 ? -6.913 -11.405 -10.562 1.00 95.19 108 GLU A C 1
ATOM 910 O O . GLU A 1 108 ? -6.032 -11.855 -11.289 1.00 95.19 108 GLU A O 1
ATOM 915 N N . GLU A 1 109 ? -6.940 -10.131 -10.159 1.00 96.69 109 GLU A N 1
ATOM 916 C CA . GLU A 1 109 ? -5.999 -9.108 -10.623 1.00 96.69 109 GLU A CA 1
ATOM 917 C C . GLU A 1 109 ? -5.483 -8.245 -9.460 1.00 96.69 109 GLU A C 1
ATOM 919 O O . GLU A 1 109 ? -6.245 -7.806 -8.593 1.00 96.69 109 GLU A O 1
ATOM 924 N N . VAL A 1 110 ? -4.186 -7.937 -9.473 1.00 97.25 110 VAL A N 1
ATOM 925 C CA . VAL A 1 110 ? -3.552 -6.950 -8.592 1.00 97.25 110 VAL A CA 1
ATOM 926 C C . VAL A 1 110 ? -3.040 -5.800 -9.450 1.00 97.25 110 VAL A C 1
ATOM 928 O O . VAL A 1 110 ? -2.040 -5.917 -10.155 1.00 97.25 110 VAL A O 1
ATOM 931 N N . HIS A 1 111 ? -3.712 -4.656 -9.380 1.00 97.62 111 HIS A N 1
ATOM 932 C CA . HIS A 1 111 ? -3.282 -3.438 -10.051 1.00 97.62 111 HIS A CA 1
ATOM 933 C C . HIS A 1 111 ? -2.361 -2.629 -9.151 1.00 97.62 111 HIS A C 1
ATOM 935 O O . HIS A 1 111 ? -2.782 -2.120 -8.112 1.00 97.62 111 HIS A O 1
ATOM 941 N N . VAL A 1 112 ? -1.127 -2.429 -9.595 1.00 97.31 112 VAL A N 1
ATOM 942 C CA . VAL A 1 112 ? -0.168 -1.555 -8.927 1.00 97.31 112 VAL A CA 1
ATOM 943 C C . VAL A 1 112 ? -0.159 -0.221 -9.652 1.00 97.31 112 VAL A C 1
ATOM 945 O O . VAL A 1 112 ? 0.044 -0.169 -10.866 1.00 97.31 112 VAL A O 1
ATOM 948 N N . ARG A 1 113 ? -0.448 0.850 -8.912 1.00 97.19 113 ARG A N 1
ATOM 949 C CA . ARG A 1 113 ? -0.561 2.213 -9.424 1.00 97.19 113 ARG A CA 1
ATOM 950 C C . ARG A 1 113 ? 0.453 3.147 -8.776 1.00 97.19 113 ARG A C 1
ATOM 952 O O . ARG A 1 113 ? 0.722 3.041 -7.581 1.00 97.19 113 ARG A O 1
ATOM 959 N N . ARG A 1 114 ? 0.948 4.127 -9.528 1.00 96.31 114 ARG A N 1
ATOM 960 C CA . ARG A 1 114 ? 1.751 5.221 -8.978 1.00 96.31 114 ARG A CA 1
ATOM 961 C C . ARG A 1 114 ? 0.964 6.038 -7.950 1.00 96.31 114 ARG A C 1
ATOM 963 O O . ARG A 1 114 ? -0.108 6.570 -8.243 1.00 96.31 114 ARG A O 1
ATOM 970 N N . ALA A 1 115 ? 1.539 6.204 -6.763 1.00 95.31 115 ALA A N 1
ATOM 971 C CA . ALA A 1 115 ? 1.166 7.240 -5.810 1.00 95.31 115 ALA A CA 1
ATOM 972 C C . ALA A 1 115 ? 1.980 8.513 -6.089 1.00 95.31 115 ALA A C 1
ATOM 974 O O . ALA A 1 115 ? 3.182 8.460 -6.345 1.00 95.31 115 ALA A O 1
ATOM 975 N N . THR A 1 116 ? 1.338 9.679 -6.023 1.00 90.56 116 THR A N 1
ATOM 976 C CA . THR A 1 116 ? 2.008 10.977 -6.215 1.00 90.56 116 THR A CA 1
ATOM 977 C C . THR A 1 116 ? 2.864 11.393 -5.021 1.00 90.56 116 THR A C 1
ATOM 979 O O . THR A 1 116 ? 3.845 12.108 -5.195 1.00 90.56 116 THR A O 1
ATOM 982 N N . THR A 1 117 ? 2.500 10.951 -3.816 1.00 90.44 117 THR A N 1
ATOM 983 C CA . THR A 1 117 ? 3.222 11.198 -2.559 1.00 90.44 117 THR A CA 1
ATOM 984 C C . THR A 1 117 ? 3.123 9.964 -1.659 1.00 90.44 117 THR A C 1
ATOM 986 O O . THR A 1 117 ? 2.230 9.138 -1.866 1.00 90.44 117 THR A O 1
ATOM 989 N N . LYS A 1 118 ? 3.975 9.858 -0.627 1.00 88.00 118 LYS A N 1
ATOM 990 C CA . LYS A 1 118 ? 3.896 8.775 0.377 1.00 88.00 118 LYS A CA 1
ATOM 991 C C . LYS A 1 118 ? 2.530 8.737 1.083 1.00 88.00 118 LYS A C 1
ATOM 993 O O . LYS A 1 118 ? 1.997 7.675 1.360 1.00 88.00 118 LYS A O 1
ATOM 998 N N . GLN A 1 119 ? 1.898 9.890 1.298 1.00 85.62 119 GLN A N 1
ATOM 999 C CA . GLN A 1 119 ? 0.568 9.987 1.914 1.00 85.62 119 GLN A CA 1
ATOM 1000 C C . GLN A 1 119 ? -0.557 9.449 1.012 1.00 85.62 119 GLN A C 1
ATOM 1002 O O . GLN A 1 119 ? -1.655 9.167 1.491 1.00 85.62 119 GLN A O 1
ATOM 1007 N N . ASN A 1 120 ? -0.308 9.332 -0.297 1.00 89.12 120 ASN A N 1
ATOM 1008 C CA . ASN A 1 120 ? -1.253 8.762 -1.257 1.00 89.12 120 ASN A CA 1
ATOM 1009 C C . ASN A 1 120 ? -1.050 7.255 -1.479 1.00 89.12 120 ASN A C 1
ATOM 1011 O O . ASN A 1 120 ? -1.762 6.676 -2.303 1.00 89.12 120 ASN A O 1
ATOM 1015 N N . GLU A 1 121 ? -0.105 6.630 -0.768 1.00 92.50 121 GLU A N 1
ATOM 1016 C CA . GLU A 1 121 ? 0.010 5.174 -0.714 1.00 92.50 121 GLU A CA 1
ATOM 1017 C C . GLU A 1 121 ? -1.200 4.568 0.001 1.00 92.50 121 GLU A C 1
ATOM 1019 O O . GLU A 1 121 ? -1.839 5.200 0.856 1.00 92.50 121 GLU A O 1
ATOM 1024 N N . GLY A 1 122 ? -1.547 3.350 -0.395 1.00 93.88 122 GLY A N 1
ATOM 1025 C CA . GLY A 1 122 ? -2.677 2.633 0.173 1.00 93.88 122 GLY A CA 1
ATOM 1026 C C . GLY A 1 122 ? -3.201 1.541 -0.746 1.00 93.88 122 GLY A C 1
ATOM 1027 O O . GLY A 1 122 ? -2.895 1.508 -1.940 1.00 93.88 122 GLY A O 1
ATOM 1028 N N . SER A 1 123 ? -4.059 0.695 -0.200 1.00 95.56 123 SER A N 1
ATOM 1029 C CA . SER A 1 123 ? -4.716 -0.397 -0.906 1.00 95.56 123 SER A CA 1
ATOM 1030 C C . SER A 1 123 ? -6.237 -0.295 -0.851 1.00 95.56 123 SER A C 1
ATOM 1032 O O . SER A 1 123 ? -6.809 0.406 -0.014 1.00 95.56 123 SER A O 1
ATOM 1034 N N . ASN A 1 124 ? -6.904 -0.955 -1.794 1.00 94.69 124 ASN A N 1
ATOM 1035 C CA . ASN A 1 124 ? -8.352 -1.104 -1.787 1.00 94.69 124 ASN A CA 1
ATOM 1036 C C . ASN A 1 124 ? -8.787 -2.377 -2.525 1.00 94.69 124 ASN A C 1
ATOM 1038 O O . ASN A 1 124 ? -8.109 -2.808 -3.463 1.00 94.69 124 ASN A O 1
ATOM 1042 N N . LEU A 1 125 ? -9.947 -2.917 -2.154 1.00 93.00 125 LEU A N 1
ATOM 1043 C CA . LEU A 1 125 ? -10.660 -3.932 -2.929 1.00 93.00 125 LEU A CA 1
ATOM 1044 C C . LEU A 1 125 ? -11.633 -3.270 -3.902 1.00 93.00 125 LEU A C 1
ATOM 1046 O O . LEU A 1 125 ? -12.356 -2.337 -3.551 1.00 93.00 125 LEU A O 1
ATOM 1050 N N . VAL A 1 126 ? -11.662 -3.763 -5.136 1.00 91.00 126 VAL A N 1
ATOM 1051 C CA . VAL A 1 126 ? -12.606 -3.338 -6.173 1.00 91.00 126 VAL A CA 1
ATOM 1052 C C . VAL A 1 126 ? -13.177 -4.559 -6.893 1.00 91.00 126 VAL A C 1
ATOM 1054 O O . VAL A 1 126 ? -12.704 -5.680 -6.705 1.00 91.00 126 VAL A O 1
ATOM 1057 N N . ASP A 1 127 ? -14.215 -4.333 -7.701 1.00 88.50 127 ASP A N 1
ATOM 1058 C CA . ASP A 1 127 ? -14.890 -5.384 -8.477 1.00 88.50 127 ASP A CA 1
ATOM 1059 C C . ASP A 1 127 ? -15.359 -6.563 -7.601 1.00 88.50 127 ASP A C 1
ATOM 1061 O O . ASP A 1 127 ? -15.009 -7.717 -7.831 1.00 88.50 127 ASP A O 1
ATOM 1065 N N . ASP A 1 128 ? -16.097 -6.244 -6.530 1.00 84.19 128 ASP A N 1
ATOM 1066 C CA . ASP A 1 128 ? -16.647 -7.223 -5.576 1.00 84.19 128 ASP A CA 1
ATOM 1067 C C . ASP A 1 128 ? -15.576 -8.143 -4.947 1.00 84.19 128 ASP A C 1
ATOM 1069 O O . ASP A 1 128 ? -15.763 -9.343 -4.758 1.00 84.19 128 ASP A O 1
ATOM 1073 N N . GLY A 1 129 ? -14.394 -7.578 -4.675 1.00 84.88 129 GLY A N 1
ATOM 1074 C CA . GLY A 1 129 ? -13.274 -8.294 -4.060 1.00 84.88 129 GLY A CA 1
ATOM 1075 C C . GLY A 1 129 ? -12.437 -9.130 -5.033 1.00 84.88 129 GLY A C 1
ATOM 1076 O O . GLY A 1 129 ? -11.495 -9.793 -4.603 1.00 84.88 129 GLY A O 1
ATOM 1077 N N . LYS A 1 130 ? -12.728 -9.086 -6.340 1.00 90.69 130 LYS A N 1
ATOM 1078 C CA . LYS A 1 130 ? -11.941 -9.794 -7.363 1.00 90.69 130 LYS A CA 1
ATOM 1079 C C . LYS A 1 130 ? -10.652 -9.085 -7.738 1.00 90.69 130 LYS A C 1
ATOM 1081 O O . LYS A 1 130 ? -9.757 -9.721 -8.292 1.00 90.69 130 LYS A O 1
ATOM 1086 N N . LYS A 1 131 ? -10.548 -7.784 -7.469 1.00 95.62 131 LYS A N 1
ATOM 1087 C CA . LYS A 1 131 ? -9.399 -6.972 -7.865 1.00 95.62 131 LYS A CA 1
ATOM 1088 C C . LYS A 1 131 ? -8.853 -6.198 -6.680 1.00 95.62 131 LYS A C 1
ATOM 1090 O O . LYS A 1 131 ? -9.598 -5.548 -5.948 1.00 95.62 131 LYS A O 1
ATOM 1095 N N . VAL A 1 132 ? -7.536 -6.219 -6.531 1.00 97.00 132 VAL A N 1
ATOM 1096 C CA . VAL A 1 132 ? -6.820 -5.411 -5.542 1.00 97.00 132 VAL A CA 1
ATOM 1097 C C . VAL A 1 132 ? -6.170 -4.241 -6.258 1.00 97.00 132 VAL A C 1
ATOM 1099 O O . VAL A 1 132 ? -5.481 -4.416 -7.259 1.00 97.00 132 VAL A O 1
ATOM 1102 N N . LEU A 1 133 ? -6.361 -3.035 -5.736 1.00 97.38 133 LEU A N 1
ATOM 1103 C CA . LEU A 1 133 ? -5.649 -1.843 -6.172 1.00 97.38 133 LEU A CA 1
ATOM 1104 C C . LEU A 1 133 ? -4.636 -1.456 -5.097 1.00 97.38 133 LEU A C 1
ATOM 1106 O O . LEU A 1 133 ? -5.044 -1.136 -3.988 1.00 97.38 133 LEU A O 1
ATOM 1110 N N . ILE A 1 134 ? -3.348 -1.418 -5.431 1.00 97.38 134 ILE A N 1
ATOM 1111 C CA . ILE A 1 134 ? -2.274 -0.950 -4.545 1.00 97.38 134 ILE A CA 1
ATOM 1112 C C . ILE A 1 134 ? -1.656 0.304 -5.157 1.00 97.38 134 ILE A C 1
ATOM 1114 O O . ILE A 1 134 ? -1.204 0.281 -6.299 1.00 97.38 134 ILE A O 1
ATOM 1118 N N . ARG A 1 135 ? -1.622 1.408 -4.411 1.00 97.00 135 ARG A N 1
ATOM 1119 C CA . ARG A 1 135 ? -0.910 2.632 -4.791 1.00 97.00 135 ARG A CA 1
ATOM 1120 C C . ARG A 1 135 ? 0.425 2.694 -4.063 1.00 97.00 135 ARG A C 1
ATOM 1122 O O . ARG A 1 135 ? 0.438 2.679 -2.836 1.00 97.00 135 ARG A O 1
ATOM 1129 N N . LEU A 1 136 ? 1.519 2.799 -4.814 1.00 94.69 136 LEU A N 1
ATOM 1130 C CA . LEU A 1 136 ? 2.882 2.839 -4.281 1.00 94.69 136 LEU A CA 1
ATOM 1131 C C . LEU A 1 136 ? 3.631 4.070 -4.774 1.00 94.69 136 LEU A C 1
ATOM 1133 O O . LEU A 1 136 ? 3.562 4.437 -5.950 1.00 94.69 136 LEU A O 1
ATOM 1137 N N . TYR A 1 137 ? 4.378 4.693 -3.874 1.00 93.81 137 TYR A N 1
ATOM 1138 C CA . TYR A 1 137 ? 5.318 5.742 -4.216 1.00 93.81 137 TYR A CA 1
ATOM 1139 C C . TYR A 1 137 ? 6.572 5.093 -4.812 1.00 93.81 137 TYR A C 1
ATOM 1141 O O . TYR A 1 137 ? 7.132 4.157 -4.245 1.00 93.81 137 TYR A O 1
ATOM 1149 N N . SER A 1 138 ? 7.023 5.569 -5.973 1.00 92.31 138 SER A N 1
ATOM 1150 C CA . SER A 1 138 ? 8.074 4.898 -6.756 1.00 92.31 138 SER A CA 1
ATOM 1151 C C . SER A 1 138 ? 9.377 4.675 -5.977 1.00 92.31 138 SER A C 1
ATOM 1153 O O . SER A 1 138 ? 10.069 3.689 -6.207 1.00 92.31 138 SER A O 1
ATOM 1155 N N . ASP A 1 139 ? 9.716 5.568 -5.039 1.00 90.62 139 ASP A N 1
ATOM 1156 C CA . ASP A 1 139 ? 10.981 5.495 -4.290 1.00 90.62 139 ASP A CA 1
ATOM 1157 C C . ASP A 1 139 ? 11.048 4.246 -3.400 1.00 90.62 139 ASP A C 1
ATOM 1159 O O . ASP A 1 139 ? 12.142 3.774 -3.092 1.00 90.62 139 ASP A O 1
ATOM 1163 N N . GLN A 1 140 ? 9.898 3.648 -3.057 1.00 90.12 140 GLN A N 1
ATOM 1164 C CA . GLN A 1 140 ? 9.855 2.395 -2.301 1.00 90.12 140 GLN A CA 1
ATOM 1165 C C . GLN A 1 140 ? 10.631 1.276 -3.011 1.00 90.12 140 GLN A C 1
ATOM 1167 O O . GLN A 1 140 ? 11.293 0.483 -2.347 1.00 90.12 140 GLN A O 1
ATOM 1172 N N . PHE A 1 141 ? 10.599 1.233 -4.349 1.00 90.44 141 PHE A N 1
ATOM 1173 C CA . PHE A 1 141 ? 11.298 0.218 -5.146 1.00 90.44 141 PHE A CA 1
ATOM 1174 C C . PHE A 1 141 ? 12.822 0.369 -5.091 1.00 90.44 141 PHE A C 1
ATOM 1176 O O . PHE A 1 141 ? 13.549 -0.616 -5.217 1.00 90.44 141 PHE A O 1
ATOM 1183 N N . ILE A 1 142 ? 13.310 1.594 -4.886 1.00 86.25 142 ILE A N 1
ATOM 1184 C CA . ILE A 1 142 ? 14.740 1.916 -4.902 1.00 86.25 142 ILE A CA 1
ATOM 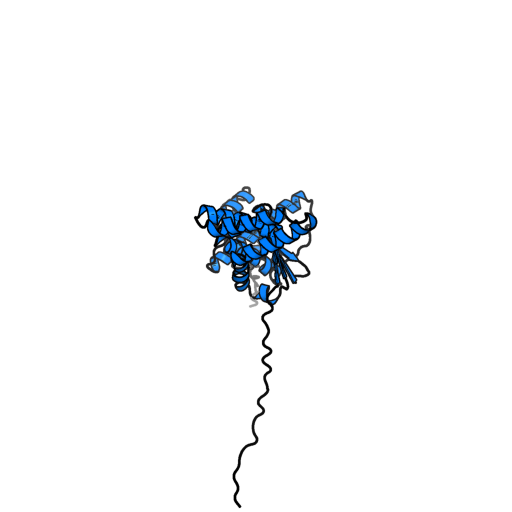1185 C C . ILE A 1 142 ? 15.360 1.681 -3.524 1.00 86.25 142 ILE A C 1
ATOM 1187 O O . ILE A 1 142 ? 16.458 1.145 -3.413 1.00 86.25 142 ILE A O 1
ATOM 1191 N N . GLU A 1 143 ? 14.623 1.999 -2.455 1.00 70.62 143 GLU A N 1
ATOM 1192 C CA . GLU A 1 143 ? 15.071 1.845 -1.064 1.00 70.62 143 GLU A CA 1
ATOM 1193 C C . GLU A 1 143 ? 15.132 0.368 -0.576 1.00 70.62 143 GLU A C 1
ATOM 1195 O O . GLU A 1 143 ? 15.305 0.099 0.620 1.00 70.62 143 GLU A O 1
ATOM 1200 N N . GLY A 1 144 ? 15.018 -0.613 -1.481 1.00 65.81 144 GLY A N 1
ATOM 1201 C CA . GLY A 1 144 ? 15.181 -2.041 -1.203 1.00 65.81 144 GLY A CA 1
ATOM 1202 C C . GLY A 1 144 ? 14.098 -2.618 -0.284 1.00 65.81 144 GLY A C 1
ATOM 1203 O O . GLY A 1 144 ? 12.917 -2.322 -0.440 1.00 65.81 144 GLY A O 1
ATOM 1204 N N . LYS A 1 145 ? 14.495 -3.456 0.696 1.00 60.72 145 LYS A N 1
ATOM 1205 C CA . LYS A 1 145 ? 13.626 -4.260 1.603 1.00 60.72 145 LYS A CA 1
ATOM 1206 C C . LYS A 1 145 ? 12.454 -3.504 2.265 1.00 60.72 145 LYS A C 1
ATOM 1208 O O . LYS A 1 145 ? 11.570 -4.151 2.825 1.00 60.72 145 LYS A O 1
ATOM 1213 N N . LYS A 1 146 ? 12.432 -2.169 2.219 1.00 81.50 146 LYS A N 1
ATOM 1214 C CA . LYS A 1 146 ? 11.330 -1.331 2.704 1.00 81.50 146 LYS A CA 1
ATOM 1215 C C . LYS A 1 146 ? 10.031 -1.550 1.927 1.00 81.50 146 LYS A C 1
ATOM 1217 O O . LYS A 1 146 ? 8.980 -1.587 2.561 1.00 81.50 146 LYS A O 1
ATOM 1222 N N . ILE A 1 147 ? 10.085 -1.804 0.615 1.00 90.75 147 ILE A N 1
ATOM 1223 C CA . ILE A 1 147 ? 8.865 -2.037 -0.173 1.00 90.75 147 ILE A CA 1
ATOM 1224 C C . ILE A 1 147 ? 8.079 -3.253 0.314 1.00 90.75 147 ILE A C 1
ATOM 1226 O O . ILE A 1 147 ? 6.867 -3.167 0.450 1.00 90.75 147 ILE A O 1
ATOM 1230 N N . CYS A 1 148 ? 8.742 -4.358 0.674 1.00 92.12 148 CYS A N 1
ATOM 1231 C CA . CYS A 1 148 ? 8.050 -5.526 1.223 1.00 92.12 148 CYS A CA 1
ATOM 1232 C C . CYS A 1 148 ? 7.338 -5.207 2.548 1.00 92.12 148 CYS A C 1
ATOM 1234 O O . CYS A 1 148 ? 6.324 -5.827 2.846 1.00 92.12 148 CYS A O 1
ATOM 1236 N N . ARG A 1 149 ? 7.840 -4.248 3.345 1.00 92.38 149 ARG A N 1
ATOM 1237 C CA . ARG A 1 149 ? 7.158 -3.795 4.571 1.00 92.38 149 ARG A CA 1
ATOM 1238 C C . ARG A 1 149 ? 5.885 -3.018 4.231 1.00 92.38 149 ARG A C 1
ATOM 1240 O O . ARG A 1 149 ? 4.850 -3.283 4.831 1.00 92.38 149 ARG A O 1
ATOM 1247 N N . VAL A 1 150 ? 5.953 -2.119 3.243 1.00 93.50 150 VAL A N 1
ATOM 1248 C CA . VAL A 1 150 ? 4.789 -1.364 2.742 1.00 93.50 150 VAL A CA 1
ATOM 1249 C C . VAL A 1 150 ? 3.757 -2.307 2.139 1.00 93.50 150 VAL A C 1
ATOM 1251 O O . VAL A 1 150 ? 2.611 -2.311 2.564 1.00 93.50 150 VAL A O 1
ATOM 1254 N N . LEU A 1 151 ? 4.175 -3.182 1.227 1.00 94.81 151 LEU A N 1
ATOM 1255 C CA . LEU A 1 151 ? 3.308 -4.180 0.607 1.00 94.81 151 LEU A CA 1
ATOM 1256 C C . LEU A 1 151 ? 2.629 -5.077 1.636 1.00 94.81 151 LEU A C 1
ATOM 1258 O O . LEU A 1 151 ? 1.437 -5.325 1.525 1.00 94.81 151 LEU A O 1
ATOM 1262 N N . ARG A 1 152 ? 3.363 -5.544 2.649 1.00 95.19 152 ARG A N 1
ATOM 1263 C CA . ARG A 1 152 ? 2.785 -6.366 3.712 1.00 95.19 152 ARG A CA 1
ATOM 1264 C C . ARG A 1 152 ? 1.747 -5.592 4.517 1.00 95.19 152 ARG A C 1
ATOM 1266 O O . ARG A 1 152 ? 0.687 -6.138 4.789 1.00 95.19 152 ARG A O 1
ATOM 1273 N N . HIS A 1 153 ? 2.035 -4.342 4.876 1.00 95.75 153 HIS A N 1
ATOM 1274 C CA . HIS A 1 153 ? 1.078 -3.471 5.568 1.00 95.75 153 HIS A CA 1
ATOM 1275 C C . HIS A 1 153 ? -0.206 -3.301 4.748 1.00 95.75 153 HIS A C 1
ATOM 1277 O O . HIS A 1 153 ? -1.303 -3.504 5.258 1.00 95.75 153 HIS A O 1
ATOM 1283 N N . GLU A 1 154 ? -0.070 -3.028 3.454 1.00 96.38 154 GLU A N 1
ATOM 1284 C CA . GLU A 1 154 ? -1.211 -2.869 2.553 1.00 96.38 154 GLU A CA 1
ATOM 1285 C C . GLU A 1 154 ? -1.989 -4.172 2.329 1.00 96.38 154 GLU A C 1
ATOM 1287 O O . GLU A 1 154 ? -3.215 -4.189 2.360 1.00 96.38 154 GLU A O 1
ATOM 1292 N N . LEU A 1 155 ? -1.306 -5.304 2.175 1.00 96.25 155 LEU A N 1
ATOM 1293 C CA . LEU A 1 155 ? -1.972 -6.597 2.026 1.00 96.25 155 LEU A CA 1
ATOM 1294 C C . LEU A 1 155 ? -2.673 -7.046 3.316 1.00 96.25 155 LEU A C 1
ATOM 1296 O O . LEU A 1 155 ? -3.681 -7.738 3.231 1.00 96.25 155 LEU A O 1
ATOM 1300 N N . MET A 1 156 ? -2.231 -6.600 4.497 1.00 96.25 156 MET A N 1
ATOM 1301 C CA . MET A 1 156 ? -2.987 -6.799 5.741 1.00 96.25 156 MET A CA 1
ATOM 1302 C C . MET A 1 156 ? -4.318 -6.035 5.730 1.00 96.25 156 MET A C 1
ATOM 1304 O O . MET A 1 156 ? -5.328 -6.593 6.155 1.00 96.25 156 MET A O 1
ATOM 1308 N N . HIS A 1 157 ? -4.361 -4.806 5.194 1.00 96.56 157 HIS A N 1
ATOM 1309 C CA . HIS A 1 157 ? -5.635 -4.103 4.988 1.00 96.56 157 HIS A CA 1
ATOM 1310 C C . HIS A 1 157 ? -6.550 -4.889 4.048 1.00 96.56 157 HIS A C 1
ATOM 1312 O O . HIS A 1 157 ? -7.721 -5.087 4.356 1.00 96.56 157 HIS A O 1
ATOM 1318 N N . VAL A 1 158 ? -6.018 -5.372 2.923 1.00 96.75 158 VAL A N 1
ATOM 1319 C CA . VAL A 1 158 ? -6.783 -6.183 1.965 1.00 96.75 158 VAL A CA 1
ATOM 1320 C C . VAL A 1 158 ? -7.304 -7.465 2.618 1.00 96.75 158 VAL A C 1
ATOM 1322 O O . VAL A 1 158 ? -8.476 -7.792 2.456 1.00 96.75 158 VAL A O 1
ATOM 1325 N N . SER A 1 159 ? -6.466 -8.159 3.390 1.00 95.19 159 SER A N 1
ATOM 1326 C CA . SER A 1 159 ? -6.849 -9.375 4.113 1.00 95.19 159 SER A CA 1
ATOM 1327 C C . SER A 1 159 ? -8.024 -9.121 5.055 1.00 95.19 159 SER A C 1
ATOM 1329 O O . SER A 1 159 ? -8.978 -9.893 5.061 1.00 95.19 159 SER A O 1
ATOM 1331 N N . ASP A 1 160 ? -7.991 -8.019 5.804 1.00 95.62 160 ASP A N 1
ATOM 1332 C CA . ASP A 1 160 ? -9.106 -7.613 6.661 1.00 95.62 160 ASP A CA 1
ATOM 1333 C C . ASP A 1 160 ? -10.358 -7.277 5.844 1.00 95.62 160 ASP A C 1
ATOM 1335 O O . ASP A 1 160 ? -11.455 -7.685 6.203 1.00 95.62 160 ASP A O 1
ATOM 1339 N N . MET A 1 161 ? -10.219 -6.568 4.718 1.00 95.44 161 MET A N 1
ATOM 1340 C CA . MET A 1 161 ? -11.357 -6.251 3.845 1.00 95.44 161 MET A CA 1
ATOM 1341 C C . MET A 1 161 ? -12.034 -7.506 3.271 1.00 95.44 161 MET A C 1
ATOM 1343 O O . MET A 1 161 ? -13.237 -7.485 3.015 1.00 95.44 161 MET A O 1
ATOM 1347 N N . MET A 1 162 ? -11.275 -8.585 3.061 1.00 93.31 162 MET A N 1
ATOM 1348 C CA . MET A 1 162 ? -11.784 -9.876 2.585 1.00 93.31 162 MET A CA 1
ATOM 1349 C C . MET A 1 162 ? -12.370 -10.745 3.708 1.00 93.31 162 MET A C 1
ATOM 1351 O O . MET A 1 162 ? -13.167 -11.649 3.435 1.00 93.31 162 MET A O 1
ATOM 1355 N N . ASP A 1 163 ? -11.987 -10.497 4.961 1.00 93.06 163 ASP A N 1
ATOM 1356 C CA . ASP A 1 163 ? -12.464 -11.261 6.106 1.00 93.06 163 ASP A CA 1
ATOM 1357 C C . ASP A 1 163 ? -13.900 -10.861 6.483 1.00 93.06 163 ASP A C 1
ATOM 1359 O O . ASP A 1 163 ? -14.196 -9.752 6.938 1.00 93.06 163 ASP A O 1
ATOM 1363 N N . LYS A 1 164 ? -14.818 -11.824 6.363 1.00 92.38 164 LYS A N 1
ATOM 1364 C CA . LYS A 1 164 ? -16.220 -11.655 6.770 1.00 92.38 164 LYS A CA 1
ATOM 1365 C C . LYS A 1 164 ? -16.364 -11.342 8.260 1.00 92.38 164 LYS A C 1
ATOM 1367 O O . LYS A 1 164 ? -17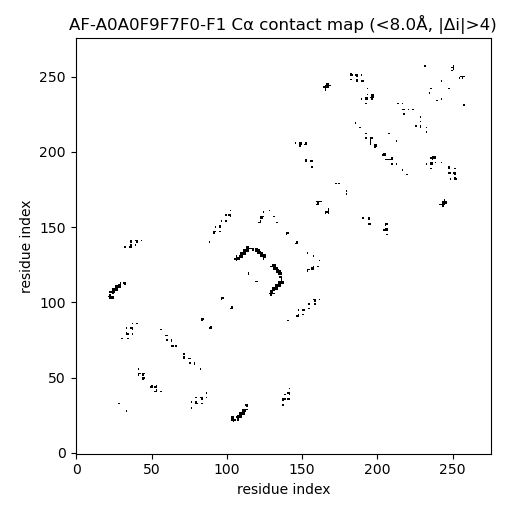.323 -10.671 8.630 1.00 92.38 164 LYS A O 1
ATOM 1372 N N . GLY A 1 165 ? -15.450 -11.828 9.102 1.00 93.06 165 GLY A N 1
ATOM 1373 C CA . GLY A 1 165 ? -15.419 -11.536 10.534 1.00 93.06 165 GLY A CA 1
ATOM 1374 C C . GLY A 1 165 ? -15.037 -10.088 10.837 1.00 93.06 165 GLY A C 1
ATOM 1375 O O . GLY A 1 165 ? -15.567 -9.505 11.781 1.00 93.06 165 GLY A O 1
ATOM 1376 N N . PHE A 1 166 ? -14.180 -9.482 10.010 1.00 94.94 166 PHE A N 1
ATOM 1377 C CA . PHE A 1 166 ? -13.858 -8.059 10.103 1.00 94.94 166 PHE A CA 1
ATOM 1378 C C . PHE A 1 166 ? -15.046 -7.187 9.678 1.00 94.94 166 PHE A C 1
ATOM 1380 O O . PHE A 1 166 ? -15.321 -6.164 10.311 1.00 94.94 166 PHE A O 1
ATOM 1387 N N . GLY A 1 167 ? -15.786 -7.617 8.650 1.00 94.06 167 GLY A N 1
ATOM 1388 C CA . GLY A 1 167 ? -17.049 -6.996 8.244 1.00 94.06 167 GLY A CA 1
ATOM 1389 C C . GLY A 1 167 ? -16.870 -5.625 7.591 1.00 94.06 167 GLY A C 1
ATOM 1390 O O . GLY A 1 167 ? -17.616 -4.696 7.902 1.00 94.06 167 GLY A O 1
ATOM 1391 N N . TYR A 1 168 ? -15.858 -5.482 6.729 1.00 93.69 168 TYR A N 1
ATOM 1392 C CA . TYR A 1 168 ? -15.577 -4.233 6.021 1.00 93.69 168 TYR A CA 1
ATOM 1393 C C . TYR A 1 168 ? -16.773 -3.750 5.193 1.00 93.69 168 TYR A C 1
ATOM 1395 O O . TYR A 1 168 ? -17.363 -4.514 4.429 1.00 93.69 168 TYR A O 1
ATOM 1403 N N . ASN A 1 169 ? -17.091 -2.461 5.316 1.00 89.44 169 ASN A N 1
ATOM 1404 C CA . ASN A 1 169 ? -18.106 -1.787 4.519 1.00 89.44 169 ASN A CA 1
ATOM 1405 C C . ASN A 1 169 ? -17.527 -0.481 3.951 1.00 89.44 169 ASN A C 1
ATOM 1407 O O . ASN A 1 169 ? -16.948 0.328 4.675 1.00 89.44 169 ASN A O 1
ATOM 1411 N N . ALA A 1 170 ? -17.668 -0.286 2.639 1.00 84.94 170 ALA A N 1
ATOM 1412 C CA . ALA A 1 170 ? -17.185 0.901 1.936 1.00 84.94 170 ALA A CA 1
ATOM 1413 C C . ALA A 1 170 ? -18.218 2.044 1.885 1.00 84.94 170 ALA A C 1
ATOM 1415 O O . ALA A 1 170 ? -17.964 3.066 1.241 1.00 84.94 170 ALA A O 1
ATOM 1416 N N . GLU A 1 171 ? -19.381 1.874 2.520 1.00 84.50 171 GLU A N 1
ATOM 1417 C CA . GLU A 1 171 ? -20.427 2.891 2.557 1.00 84.50 171 GLU A CA 1
ATOM 1418 C C . GLU A 1 171 ? -19.920 4.215 3.157 1.00 84.50 171 GLU A C 1
ATOM 1420 O O . GLU A 1 171 ? -19.178 4.225 4.146 1.00 84.50 171 GLU A O 1
ATOM 1425 N N . PRO A 1 172 ? -20.295 5.355 2.551 1.00 82.25 172 PRO A N 1
ATOM 1426 C CA . PRO A 1 172 ? -19.928 6.662 3.069 1.00 82.25 172 PRO A CA 1
ATOM 1427 C C . PRO A 1 172 ? -20.599 6.917 4.420 1.00 82.25 172 PRO A C 1
ATOM 1429 O O . PRO A 1 172 ? -21.671 6.392 4.725 1.00 82.25 172 PRO A O 1
ATOM 1432 N N . PHE A 1 173 ? -19.977 7.775 5.225 1.00 84.62 173 PHE A N 1
ATOM 1433 C CA . PHE A 1 173 ? -20.568 8.193 6.487 1.00 84.62 173 PHE A CA 1
ATOM 1434 C C . PHE A 1 173 ? -21.702 9.189 6.238 1.00 84.62 173 PHE A C 1
ATOM 1436 O O . PHE A 1 173 ? -21.551 10.129 5.461 1.00 84.62 173 PHE A O 1
ATOM 1443 N N . ASP A 1 174 ? -22.817 9.017 6.946 1.00 87.75 174 ASP A N 1
ATOM 1444 C CA . ASP A 1 174 ? -23.915 9.988 6.959 1.00 87.75 174 ASP A CA 1
ATOM 1445 C C . ASP A 1 174 ? -23.566 11.179 7.873 1.00 87.75 174 ASP A C 1
ATOM 1447 O O . ASP A 1 174 ? -24.076 11.320 8.985 1.00 87.75 174 ASP A O 1
ATOM 1451 N N . CYS A 1 175 ? -22.587 11.986 7.455 1.00 88.19 175 CYS A N 1
ATOM 1452 C CA . CYS A 1 175 ? -22.162 13.197 8.155 1.00 88.19 175 CYS A CA 1
ATOM 1453 C C . CYS A 1 175 ? -21.566 14.240 7.185 1.00 88.19 175 CYS A C 1
ATOM 1455 O O . CYS A 1 175 ? -21.286 13.938 6.023 1.00 88.19 175 CYS A O 1
ATOM 1457 N N . PRO A 1 176 ? -21.373 15.503 7.618 1.00 92.31 176 PRO A N 1
ATOM 1458 C CA . PRO A 1 176 ? -20.779 16.533 6.771 1.00 92.31 176 PRO A CA 1
ATOM 1459 C C . PRO A 1 176 ? -19.352 16.174 6.307 1.00 92.31 176 PRO A C 1
ATOM 1461 O O . PRO A 1 176 ? -18.584 15.618 7.093 1.00 92.31 176 PRO A O 1
ATOM 1464 N N . PRO A 1 177 ? -18.910 16.604 5.106 1.00 90.19 177 PRO A N 1
ATOM 1465 C CA . PRO A 1 177 ? -17.612 16.207 4.537 1.00 90.19 177 PRO A CA 1
ATOM 1466 C C . PRO A 1 177 ? -16.388 16.487 5.423 1.00 90.19 177 PRO A C 1
ATOM 1468 O O . PRO A 1 177 ? -15.401 15.753 5.401 1.00 90.19 177 PRO A O 1
ATOM 1471 N N . MET A 1 178 ? -16.430 17.566 6.212 1.00 89.00 178 MET A N 1
ATOM 1472 C CA . MET A 1 178 ? -15.350 17.896 7.147 1.00 89.00 178 MET A CA 1
ATOM 1473 C C . MET A 1 178 ? -15.274 16.896 8.308 1.00 89.00 178 MET A C 1
ATOM 1475 O O . MET A 1 178 ? -14.184 16.512 8.725 1.00 89.00 178 MET A O 1
ATOM 1479 N N . GLU A 1 179 ? -16.426 16.477 8.827 1.00 90.25 179 GLU A N 1
ATOM 1480 C CA . GLU A 1 179 ? -16.509 15.484 9.894 1.00 90.25 179 GLU A CA 1
ATOM 1481 C C . GLU A 1 179 ? -16.121 14.099 9.372 1.00 90.25 179 GLU A C 1
ATOM 1483 O O . GLU A 1 179 ? -15.301 13.422 9.992 1.00 90.25 179 GLU A O 1
ATOM 1488 N N . GLU A 1 180 ? -16.609 13.732 8.184 1.00 91.69 180 GLU A N 1
ATOM 1489 C CA . GLU A 1 180 ? -16.220 12.504 7.490 1.00 91.69 180 GLU A CA 1
ATOM 1490 C C . GLU A 1 180 ? -14.697 12.403 7.349 1.00 91.69 180 GLU A C 1
ATOM 1492 O O . GLU A 1 180 ? -14.116 11.359 7.649 1.00 91.69 180 GLU A O 1
ATOM 1497 N N . ARG A 1 181 ? -14.026 13.488 6.945 1.00 90.81 181 ARG A N 1
ATOM 1498 C CA . ARG A 1 181 ? -12.564 13.506 6.818 1.00 90.81 181 ARG A CA 1
ATOM 1499 C C . ARG A 1 181 ? -11.868 13.182 8.142 1.00 90.81 181 ARG A C 1
ATOM 1501 O O . ARG A 1 181 ? -10.970 12.347 8.163 1.00 90.81 181 ARG A O 1
ATOM 1508 N N . ILE A 1 182 ? -12.303 13.795 9.243 1.00 90.38 182 ILE A N 1
ATOM 1509 C CA . ILE A 1 182 ? -11.730 13.546 10.576 1.00 90.38 182 ILE A CA 1
ATOM 1510 C C . ILE A 1 182 ? -11.958 12.091 11.001 1.00 90.38 182 ILE A C 1
ATOM 1512 O O . ILE A 1 182 ? -11.050 11.462 11.548 1.00 90.38 182 ILE A O 1
ATOM 1516 N N . ILE A 1 183 ? -13.154 11.550 10.754 1.00 91.62 183 ILE A N 1
ATOM 1517 C CA . ILE A 1 183 ? -13.483 10.153 11.060 1.00 91.62 183 ILE A CA 1
ATOM 1518 C C . ILE A 1 183 ? -12.590 9.213 10.247 1.00 91.62 183 ILE A C 1
ATOM 1520 O O . ILE A 1 183 ? -12.016 8.292 10.821 1.00 91.62 183 ILE A O 1
ATOM 1524 N N . ARG A 1 184 ? -12.417 9.459 8.944 1.00 91.94 184 ARG A N 1
ATOM 1525 C CA . ARG A 1 184 ? -11.554 8.650 8.068 1.00 91.94 184 ARG A CA 1
ATOM 1526 C C . ARG A 1 184 ? -10.094 8.667 8.510 1.00 91.94 184 ARG A C 1
ATOM 1528 O O . ARG A 1 184 ? -9.478 7.604 8.548 1.00 91.94 184 ARG A O 1
ATOM 1535 N N . ASP A 1 185 ? -9.558 9.830 8.878 1.00 92.00 185 ASP A N 1
ATOM 1536 C CA . ASP A 1 185 ? -8.169 9.942 9.336 1.00 92.00 185 ASP A CA 1
ATOM 1537 C C . ASP A 1 185 ? -7.952 9.147 10.641 1.00 92.00 185 ASP A C 1
ATOM 1539 O O . ASP A 1 185 ? -6.984 8.395 10.763 1.00 92.00 185 ASP A O 1
ATOM 1543 N N . ARG A 1 186 ? -8.898 9.224 11.592 1.00 93.75 186 ARG A N 1
ATOM 1544 C CA . ARG A 1 186 ? -8.865 8.420 12.831 1.00 93.75 186 ARG A CA 1
ATOM 1545 C C . ARG A 1 186 ? -9.018 6.929 12.565 1.00 93.75 186 ARG A C 1
ATOM 1547 O O . ARG A 1 186 ? -8.286 6.136 13.147 1.00 93.75 186 ARG A O 1
ATOM 1554 N N . TYR A 1 187 ? -9.952 6.557 11.694 1.00 94.19 187 TYR A N 1
ATOM 1555 C CA . TYR A 1 187 ? -10.204 5.169 11.319 1.00 94.19 187 TYR A CA 1
ATOM 1556 C C . TYR A 1 187 ? -8.952 4.538 10.716 1.00 94.19 187 TYR A C 1
ATOM 1558 O O . TYR A 1 187 ? -8.542 3.459 11.142 1.00 94.19 187 TYR A O 1
ATOM 1566 N N . ARG A 1 188 ? -8.295 5.248 9.790 1.00 93.81 188 ARG A N 1
ATOM 1567 C CA . ARG A 1 188 ? -7.035 4.800 9.195 1.00 93.81 188 ARG A CA 1
ATOM 1568 C C . ARG A 1 188 ? -5.958 4.607 10.258 1.00 93.81 188 ARG A C 1
ATOM 1570 O O . ARG A 1 188 ? -5.316 3.565 10.263 1.00 93.81 188 ARG A O 1
ATOM 1577 N N . LEU A 1 189 ? -5.811 5.552 11.187 1.00 95.06 189 LEU A N 1
ATOM 1578 C CA . LEU A 1 189 ? -4.849 5.437 12.283 1.00 95.06 189 LEU A CA 1
ATOM 1579 C C . LEU A 1 189 ? -5.123 4.218 13.179 1.00 95.06 189 LEU A C 1
ATOM 1581 O O . LEU A 1 189 ? -4.200 3.478 13.507 1.00 95.06 189 LEU A O 1
ATOM 1585 N N . PHE A 1 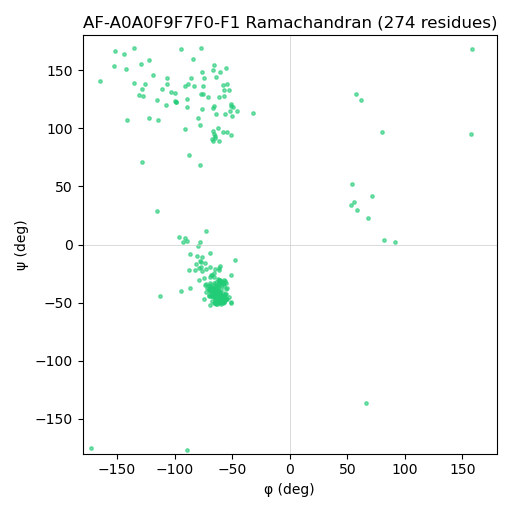190 ? -6.379 3.969 13.558 1.00 95.69 190 PHE A N 1
ATOM 1586 C CA . PHE A 1 190 ? -6.735 2.788 14.349 1.00 95.69 190 PHE A CA 1
ATOM 1587 C C . PHE A 1 190 ? -6.420 1.481 13.619 1.00 95.69 190 PHE A C 1
ATOM 1589 O O . PHE A 1 190 ? -5.852 0.564 14.217 1.00 95.69 190 PHE A O 1
ATOM 1596 N N . TRP A 1 191 ? -6.754 1.409 12.332 1.00 96.25 191 TRP A N 1
ATOM 1597 C CA . TRP A 1 191 ? -6.483 0.236 11.508 1.00 96.25 191 TRP A CA 1
ATOM 1598 C C . TRP A 1 191 ? -4.978 -0.002 11.343 1.00 96.25 191 TRP A C 1
ATOM 1600 O O . TRP A 1 191 ? -4.501 -1.122 11.514 1.00 96.25 191 TRP A O 1
ATOM 1610 N N . ASP A 1 192 ? -4.216 1.066 11.121 1.00 96.31 192 ASP A N 1
ATOM 1611 C CA . ASP A 1 192 ? -2.759 1.042 11.030 1.00 96.31 192 ASP A CA 1
ATOM 1612 C C . ASP A 1 192 ? -2.091 0.535 12.320 1.00 96.31 192 ASP A C 1
ATOM 1614 O O . ASP A 1 192 ? -1.158 -0.268 12.258 1.00 96.31 192 ASP A O 1
ATOM 1618 N N . ILE A 1 193 ? -2.565 0.981 13.492 1.00 96.81 193 ILE A N 1
ATOM 1619 C CA . ILE A 1 193 ? -2.094 0.509 14.808 1.00 96.81 193 ILE A CA 1
ATOM 1620 C C . ILE A 1 193 ? -2.419 -0.980 14.975 1.00 96.81 193 ILE A C 1
ATOM 1622 O O . ILE A 1 193 ? -1.562 -1.755 15.399 1.00 96.81 193 ILE A O 1
ATOM 1626 N N . TYR A 1 194 ? -3.635 -1.391 14.609 1.00 96.38 194 TYR A N 1
ATOM 1627 C CA . TYR A 1 194 ? -4.073 -2.784 14.698 1.00 96.38 194 TYR A CA 1
ATOM 1628 C C . TYR A 1 194 ? -3.252 -3.720 13.795 1.00 96.38 194 TYR A C 1
ATOM 1630 O O . TYR A 1 194 ? -2.871 -4.820 14.204 1.00 96.38 194 TYR A O 1
ATOM 1638 N N . ILE A 1 195 ? -2.928 -3.281 12.575 1.00 96.44 195 ILE A N 1
ATOM 1639 C CA . ILE A 1 195 ? -2.017 -3.996 11.673 1.00 96.44 195 ILE A CA 1
ATOM 1640 C C . ILE A 1 195 ? -0.605 -4.037 12.251 1.00 96.44 195 ILE A C 1
ATOM 1642 O O . ILE A 1 195 ? -0.013 -5.113 12.290 1.00 96.44 195 ILE A O 1
ATOM 1646 N N . GLY A 1 196 ? -0.083 -2.909 12.743 1.00 96.44 196 GLY A N 1
ATOM 1647 C CA . GLY A 1 196 ? 1.250 -2.834 13.348 1.00 96.44 196 GLY A CA 1
ATOM 1648 C C . GLY A 1 196 ? 1.438 -3.846 14.478 1.00 96.44 196 GLY A C 1
ATOM 1649 O O . GLY A 1 196 ? 2.406 -4.605 14.469 1.00 96.44 196 GLY A O 1
ATOM 1650 N N . GLY A 1 197 ? 0.461 -3.935 15.383 1.00 96.00 197 GLY A N 1
ATOM 1651 C CA . GLY A 1 197 ? 0.472 -4.911 16.469 1.00 96.00 197 GLY A CA 1
ATOM 1652 C C . GLY A 1 197 ? 0.435 -6.370 15.998 1.00 96.00 197 GLY A C 1
ATOM 1653 O O . GLY A 1 197 ? 1.129 -7.215 16.564 1.00 96.00 197 GLY A O 1
ATOM 1654 N N . ARG A 1 198 ? -0.337 -6.687 14.946 1.00 95.19 198 ARG A N 1
ATOM 1655 C CA . ARG A 1 198 ? -0.354 -8.038 14.347 1.00 95.19 198 ARG A CA 1
ATOM 1656 C C . ARG A 1 198 ? 0.971 -8.387 13.678 1.00 95.19 198 ARG A C 1
ATOM 1658 O O . ARG A 1 198 ? 1.488 -9.474 13.905 1.00 95.19 198 ARG A O 1
ATOM 1665 N N . LEU A 1 199 ? 1.548 -7.453 12.926 1.00 94.56 199 LEU A N 1
ATOM 1666 C CA . LEU A 1 199 ? 2.851 -7.646 12.294 1.00 94.56 199 LEU A CA 1
ATOM 1667 C C . LEU A 1 199 ? 3.950 -7.906 13.330 1.00 94.56 199 LEU A C 1
ATOM 1669 O O . LEU A 1 199 ? 4.732 -8.838 13.150 1.00 94.56 199 LEU A O 1
ATOM 1673 N N . GLU A 1 200 ? 3.969 -7.150 14.434 1.00 94.75 200 GLU A N 1
ATOM 1674 C CA . GLU A 1 200 ? 4.932 -7.374 15.519 1.00 94.75 200 GLU A CA 1
ATOM 1675 C C . GLU A 1 200 ? 4.781 -8.774 16.134 1.00 94.75 200 GLU A C 1
ATOM 1677 O O . GLU A 1 200 ? 5.781 -9.471 16.313 1.00 94.75 200 GLU A O 1
ATOM 1682 N N . ARG A 1 201 ? 3.546 -9.227 16.399 1.00 93.19 201 ARG A N 1
ATOM 1683 C CA . ARG A 1 201 ? 3.286 -10.578 16.934 1.00 93.19 201 ARG A CA 1
ATOM 1684 C C . ARG A 1 201 ? 3.751 -11.690 16.000 1.00 93.19 201 ARG A C 1
ATOM 1686 O O . ARG A 1 201 ? 4.265 -12.700 16.476 1.00 93.19 201 ARG A O 1
ATOM 1693 N N . ASP A 1 202 ? 3.625 -11.482 14.696 1.00 91.88 202 ASP A N 1
ATOM 1694 C CA . ASP A 1 202 ? 4.088 -12.429 13.680 1.00 91.88 202 ASP A CA 1
ATOM 1695 C C . ASP A 1 202 ? 5.613 -12.365 13.455 1.00 91.88 202 ASP A C 1
ATOM 1697 O O . ASP A 1 202 ? 6.147 -13.062 12.588 1.00 91.88 202 ASP A O 1
ATOM 1701 N N . GLY A 1 203 ? 6.335 -11.522 14.207 1.00 91.94 203 GLY A N 1
ATOM 1702 C CA . GLY A 1 203 ? 7.775 -11.314 14.057 1.00 91.94 203 GLY A CA 1
ATOM 1703 C C . GLY A 1 203 ? 8.150 -10.617 12.746 1.00 91.94 203 GLY A C 1
ATOM 1704 O O . GLY A 1 203 ? 9.272 -10.770 12.258 1.00 91.94 203 GLY A O 1
ATOM 1705 N N . ARG A 1 204 ? 7.210 -9.880 12.142 1.00 90.88 204 ARG A N 1
ATOM 1706 C CA . ARG A 1 204 ? 7.378 -9.190 10.861 1.00 90.88 204 ARG A CA 1
ATOM 1707 C C . ARG A 1 204 ? 7.504 -7.688 11.081 1.00 90.88 204 ARG A C 1
ATOM 1709 O O . ARG A 1 204 ? 6.772 -7.072 11.845 1.00 90.88 204 ARG A O 1
ATOM 1716 N N . GLU A 1 205 ? 8.417 -7.066 10.348 1.00 85.81 205 GLU A N 1
ATOM 1717 C CA . GLU A 1 205 ? 8.587 -5.615 10.404 1.00 85.81 205 GLU A CA 1
ATOM 1718 C C . GLU A 1 205 ? 7.460 -4.899 9.641 1.00 85.81 205 GLU A C 1
ATOM 1720 O O . GLU A 1 205 ? 7.198 -5.207 8.469 1.00 85.81 205 GLU A O 1
ATOM 1725 N N . GLY A 1 206 ? 6.833 -3.920 10.300 1.00 86.25 206 GLY A N 1
ATOM 1726 C CA . GLY A 1 206 ? 5.880 -2.983 9.703 1.00 86.25 206 GLY A CA 1
ATOM 1727 C C . GLY A 1 206 ? 6.537 -1.718 9.139 1.00 86.25 206 GLY A C 1
ATOM 1728 O O . GLY A 1 206 ? 7.761 -1.564 9.141 1.00 86.25 206 GLY A O 1
ATOM 1729 N N . ILE A 1 207 ? 5.707 -0.794 8.647 1.00 90.69 207 ILE A N 1
ATOM 1730 C CA . ILE A 1 207 ? 6.156 0.495 8.082 1.00 90.69 207 ILE A CA 1
ATOM 1731 C C . ILE A 1 207 ? 6.556 1.531 9.141 1.00 90.69 207 ILE A C 1
ATOM 1733 O O . ILE A 1 207 ? 7.273 2.477 8.826 1.00 90.69 207 ILE A O 1
ATOM 1737 N N . ALA A 1 208 ? 6.106 1.346 10.381 1.00 92.31 208 ALA A N 1
ATOM 1738 C CA . ALA A 1 208 ? 6.370 2.211 11.524 1.00 92.31 208 ALA A CA 1
ATOM 1739 C C . ALA A 1 208 ? 6.567 1.345 12.773 1.00 92.31 208 ALA A C 1
ATOM 1741 O O . ALA A 1 208 ? 5.991 0.255 12.859 1.00 92.31 208 ALA A O 1
ATOM 1742 N N . THR A 1 209 ? 7.364 1.815 13.735 1.00 94.00 209 THR A N 1
ATOM 1743 C CA . THR A 1 209 ? 7.498 1.113 15.018 1.00 94.00 209 THR A CA 1
ATOM 1744 C C . THR A 1 209 ? 6.283 1.362 15.912 1.00 94.00 209 THR A C 1
ATOM 1746 O O . THR A 1 209 ? 5.459 2.251 15.661 1.00 94.00 209 THR A O 1
ATOM 1749 N N . ARG A 1 210 ? 6.188 0.594 17.000 1.00 96.38 210 ARG A N 1
ATOM 1750 C CA . ARG A 1 210 ? 5.203 0.811 18.061 1.00 96.38 210 ARG A CA 1
ATOM 1751 C C . ARG A 1 210 ? 5.283 2.227 18.628 1.00 96.38 210 ARG A C 1
ATOM 1753 O O . ARG A 1 210 ? 4.258 2.874 18.820 1.00 96.38 210 ARG A O 1
ATOM 1760 N N . GLU A 1 211 ? 6.492 2.734 18.847 1.00 96.69 211 GLU A N 1
ATOM 1761 C CA . GLU A 1 211 ? 6.740 4.080 19.369 1.00 96.69 211 GLU A CA 1
ATOM 1762 C C . GLU A 1 211 ? 6.303 5.163 18.379 1.00 96.69 211 GLU A C 1
ATOM 1764 O O . GLU A 1 211 ? 5.714 6.161 18.794 1.00 96.69 211 GLU A O 1
ATOM 1769 N N . ASP A 1 212 ? 6.562 4.977 17.082 1.00 96.25 212 ASP A N 1
ATOM 1770 C CA . ASP A 1 212 ? 6.121 5.916 16.047 1.00 96.25 212 ASP A CA 1
ATOM 1771 C C . ASP A 1 212 ? 4.591 5.993 15.997 1.00 96.25 212 ASP A C 1
ATOM 1773 O O . ASP A 1 212 ? 4.020 7.086 16.033 1.00 96.25 212 ASP A O 1
ATOM 1777 N N . ARG A 1 213 ? 3.916 4.836 16.028 1.00 96.69 213 ARG A N 1
ATOM 1778 C CA . ARG A 1 213 ? 2.450 4.764 16.086 1.00 96.69 213 ARG A CA 1
ATOM 1779 C C . ARG A 1 213 ? 1.885 5.345 17.375 1.00 96.69 213 ARG A C 1
ATOM 1781 O O . ARG A 1 213 ? 0.857 6.019 17.331 1.00 96.69 213 ARG A O 1
ATOM 1788 N N . LYS A 1 214 ? 2.560 5.157 18.513 1.00 97.75 214 LYS A N 1
ATOM 1789 C CA . LYS A 1 214 ? 2.149 5.766 19.784 1.00 97.75 214 LYS A CA 1
ATOM 1790 C C . LYS A 1 214 ? 2.240 7.289 19.738 1.00 97.75 214 LYS A C 1
ATOM 1792 O O . LYS A 1 214 ? 1.296 7.962 20.143 1.00 97.75 214 LYS A O 1
ATOM 1797 N N . LYS A 1 215 ? 3.333 7.843 19.203 1.00 97.75 215 LYS A N 1
ATOM 1798 C CA . LYS A 1 215 ? 3.509 9.299 19.046 1.00 97.75 215 LYS A CA 1
ATOM 1799 C C . LYS A 1 215 ? 2.453 9.908 18.125 1.00 97.75 215 LYS A C 1
ATOM 1801 O O . LYS A 1 215 ? 1.910 10.972 18.430 1.00 97.75 215 LYS A O 1
ATOM 1806 N N . GLU A 1 216 ? 2.161 9.241 17.011 1.00 96.00 216 GLU A N 1
ATOM 1807 C CA . GLU A 1 216 ? 1.100 9.646 16.086 1.00 96.00 216 GLU A CA 1
ATOM 1808 C C . GLU A 1 216 ? -0.265 9.644 16.789 1.00 96.00 216 GLU A C 1
ATOM 1810 O O . GLU A 1 216 ? -0.974 10.652 16.772 1.00 96.00 216 GLU A O 1
ATOM 1815 N N . PHE A 1 217 ? -0.583 8.561 17.504 1.00 96.25 217 PHE A N 1
ATOM 1816 C CA . PHE A 1 217 ? -1.799 8.427 18.303 1.00 96.25 217 PHE A CA 1
ATOM 1817 C C . PHE A 1 217 ? -1.949 9.523 19.365 1.00 96.25 217 PHE A C 1
ATOM 1819 O O . PHE A 1 217 ? -2.993 10.174 19.451 1.00 96.25 217 PHE A O 1
ATOM 1826 N N . ASP A 1 218 ? -0.900 9.788 20.141 1.00 95.88 218 ASP A N 1
ATOM 1827 C CA . ASP A 1 218 ? -0.915 10.834 21.165 1.00 95.88 218 ASP A CA 1
ATOM 1828 C C . ASP A 1 218 ? -1.123 12.226 20.571 1.00 95.88 218 ASP A C 1
ATOM 1830 O O . ASP A 1 218 ? -1.841 13.044 21.151 1.00 95.88 218 ASP A O 1
ATOM 1834 N N . SER A 1 219 ? -0.544 12.478 19.397 1.00 94.38 219 SER A N 1
ATOM 1835 C CA . SER A 1 219 ? -0.719 13.736 18.671 1.00 94.38 219 SER A CA 1
ATOM 1836 C C . SER A 1 219 ? -2.161 13.897 18.185 1.00 94.38 219 SER A C 1
ATOM 1838 O O . SER A 1 219 ? -2.764 14.956 18.371 1.00 94.38 219 SER A O 1
ATOM 1840 N N . PHE A 1 220 ? -2.750 12.835 17.624 1.00 91.38 220 PHE A N 1
ATOM 1841 C CA . PHE A 1 220 ? -4.118 12.845 17.099 1.00 91.38 220 PHE A CA 1
ATOM 1842 C C . PHE A 1 220 ? -5.174 13.038 18.197 1.00 91.38 220 PHE A C 1
ATOM 1844 O O . PHE A 1 220 ? -6.211 13.674 17.984 1.00 91.38 220 PHE A O 1
ATOM 1851 N N . PHE A 1 221 ? -4.896 12.521 19.395 1.00 91.25 221 PHE A N 1
ATOM 1852 C CA . PHE A 1 221 ? -5.821 12.519 20.524 1.00 91.25 221 PHE A CA 1
ATOM 1853 C C . PHE A 1 221 ? -5.331 13.353 21.710 1.00 91.25 221 PHE A C 1
ATOM 1855 O O . PHE A 1 221 ? -5.743 13.106 22.839 1.00 91.25 221 PHE A O 1
ATOM 1862 N N . ALA A 1 222 ? -4.530 14.397 21.476 1.00 91.88 222 ALA A N 1
ATOM 1863 C CA . ALA A 1 222 ? -3.881 15.201 22.521 1.00 91.88 222 ALA A CA 1
ATOM 1864 C C . ALA A 1 222 ? -4.821 15.728 23.632 1.00 91.88 222 ALA A C 1
ATOM 1866 O O . ALA A 1 222 ? -4.390 15.939 24.765 1.00 91.88 222 ALA A O 1
ATOM 1867 N N . LYS A 1 223 ? -6.116 15.912 23.330 1.00 89.25 223 LYS A N 1
ATOM 1868 C CA . LYS A 1 223 ? -7.156 16.351 24.283 1.00 89.25 223 LYS A CA 1
ATOM 1869 C C . LYS A 1 223 ? -7.655 15.250 25.233 1.00 89.25 223 LYS A C 1
ATOM 1871 O O . LYS A 1 223 ? -8.336 15.556 26.208 1.00 89.25 223 LYS A O 1
ATOM 1876 N N . VAL A 1 224 ? -7.375 13.983 24.940 1.00 88.69 224 VAL A N 1
ATOM 1877 C CA . VAL A 1 224 ? -7.704 12.832 25.792 1.00 88.69 224 VAL A CA 1
ATOM 1878 C C . VAL A 1 224 ? -6.608 12.678 26.851 1.00 88.69 224 VAL A C 1
ATOM 1880 O O . VAL A 1 224 ? -5.436 12.773 26.485 1.00 88.69 224 VAL A O 1
ATOM 1883 N N . PRO A 1 225 ? -6.939 12.428 28.134 1.00 91.56 225 PRO A N 1
ATOM 1884 C CA . PRO A 1 225 ? -5.937 12.204 29.175 1.00 91.56 225 PRO A CA 1
ATOM 1885 C C . PRO A 1 225 ? -4.951 11.089 28.808 1.00 91.56 225 PRO A C 1
ATOM 1887 O O . PRO A 1 225 ? -5.366 10.042 28.316 1.00 91.56 225 PRO A O 1
ATOM 1890 N N . GLU A 1 226 ? -3.664 11.295 29.090 1.00 92.81 226 GLU A N 1
ATOM 1891 C CA . GLU A 1 226 ? -2.568 10.381 28.728 1.00 92.81 226 GLU A CA 1
ATOM 1892 C C . GLU A 1 226 ? -2.835 8.936 29.162 1.00 92.81 226 GLU A C 1
ATOM 1894 O O . GLU A 1 226 ? -2.866 8.046 28.321 1.00 92.81 226 GLU A O 1
ATOM 1899 N N . LYS A 1 227 ? -3.199 8.722 30.432 1.00 90.38 227 LYS A N 1
ATOM 1900 C CA . LYS A 1 227 ? -3.545 7.392 30.957 1.00 90.38 227 LYS A CA 1
ATOM 1901 C C . LYS A 1 227 ? -4.644 6.693 30.146 1.00 90.38 227 LYS A C 1
ATOM 1903 O O . LYS A 1 227 ? -4.612 5.480 29.971 1.00 90.38 227 LYS A O 1
ATOM 1908 N N . THR A 1 228 ? -5.635 7.443 29.662 1.00 88.31 228 THR A N 1
ATOM 1909 C CA . THR A 1 228 ? -6.695 6.895 28.807 1.00 88.31 228 THR A CA 1
ATOM 1910 C C . THR A 1 228 ? -6.158 6.577 27.414 1.00 88.31 228 THR A C 1
ATOM 1912 O O . THR A 1 228 ? -6.503 5.534 26.868 1.00 88.31 228 THR A O 1
ATOM 1915 N N . ARG A 1 229 ? -5.305 7.438 26.842 1.00 92.38 229 ARG A N 1
ATOM 1916 C CA . ARG A 1 229 ? -4.663 7.179 25.544 1.00 92.38 229 ARG A CA 1
ATOM 1917 C C . ARG A 1 229 ? -3.808 5.917 25.580 1.00 92.38 229 ARG A C 1
ATOM 1919 O O . ARG A 1 229 ? -3.918 5.106 24.667 1.00 92.38 229 ARG A O 1
ATOM 1926 N N . ASP A 1 230 ? -3.026 5.731 26.638 1.00 93.56 230 ASP A N 1
ATOM 1927 C CA . ASP A 1 230 ? -2.176 4.553 26.819 1.00 93.56 230 ASP A CA 1
ATOM 1928 C C . ASP A 1 230 ? -3.011 3.274 26.837 1.00 93.56 230 ASP A C 1
ATOM 1930 O 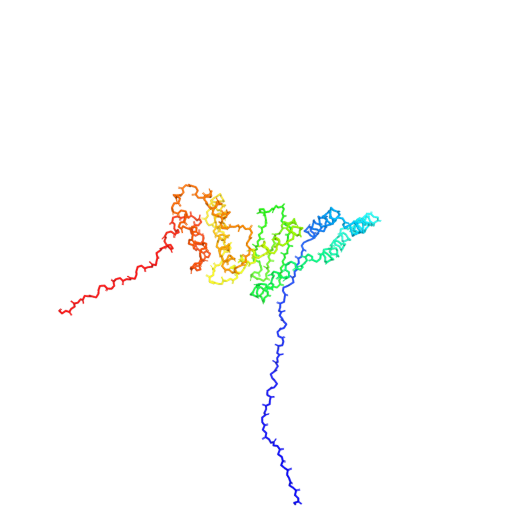O . ASP A 1 230 ? -2.771 2.377 26.038 1.00 93.56 230 ASP A O 1
ATOM 1934 N N . LEU A 1 231 ? -4.063 3.226 27.662 1.00 90.62 231 LEU A N 1
ATOM 1935 C CA . LEU A 1 231 ? -4.955 2.063 27.740 1.00 90.62 231 LEU A CA 1
ATOM 1936 C C . LEU A 1 231 ? -5.595 1.713 26.389 1.00 90.62 231 LEU A C 1
ATOM 1938 O O . LEU A 1 231 ? -5.693 0.538 26.036 1.00 90.62 231 LEU A O 1
ATOM 1942 N N . ILE A 1 232 ? -6.033 2.725 25.635 1.00 91.00 232 ILE A N 1
ATOM 1943 C CA . ILE A 1 232 ? -6.634 2.532 24.311 1.00 91.00 232 ILE A CA 1
ATOM 1944 C C . ILE A 1 232 ? -5.599 1.975 23.334 1.00 91.00 232 ILE A C 1
ATOM 1946 O O . ILE A 1 232 ? -5.870 0.979 22.663 1.00 91.00 232 ILE A O 1
ATOM 1950 N N . PHE A 1 233 ? -4.424 2.602 23.268 1.00 95.00 233 PHE A N 1
ATOM 1951 C CA . PHE A 1 233 ? -3.355 2.191 22.367 1.00 95.00 233 PHE A CA 1
ATOM 1952 C C . PHE A 1 233 ? -2.909 0.756 22.647 1.00 95.00 233 PHE A C 1
ATOM 1954 O O . PHE A 1 233 ? -2.857 -0.049 21.720 1.00 95.00 233 PHE A O 1
ATOM 1961 N N . GLU A 1 234 ? -2.655 0.422 23.916 1.00 94.00 234 GLU A N 1
ATOM 1962 C CA . GLU A 1 234 ? -2.251 -0.926 24.324 1.00 94.00 234 GLU A CA 1
ATOM 1963 C C . GLU A 1 234 ? -3.276 -1.970 23.895 1.00 94.00 234 GLU A C 1
ATOM 1965 O O . GLU A 1 234 ? -2.915 -2.973 23.286 1.00 94.00 234 GLU A O 1
ATOM 1970 N N . LYS A 1 235 ? -4.570 -1.715 24.121 1.00 90.25 235 LYS A N 1
ATOM 1971 C CA . LYS A 1 235 ? -5.616 -2.669 23.741 1.00 90.25 235 LYS A CA 1
ATOM 1972 C C . LYS A 1 235 ? -5.644 -2.932 22.229 1.00 90.25 235 LYS A C 1
ATOM 1974 O O . LYS A 1 235 ? -5.773 -4.085 21.817 1.00 90.25 235 LYS A O 1
ATOM 1979 N N . ILE A 1 236 ? -5.524 -1.888 21.407 1.00 94.06 236 ILE A N 1
ATOM 1980 C CA . ILE A 1 236 ? -5.521 -2.033 19.942 1.00 94.06 236 ILE A CA 1
ATOM 1981 C C . ILE A 1 236 ? -4.250 -2.754 19.480 1.00 94.06 236 ILE A C 1
ATOM 1983 O O . ILE A 1 236 ? -4.332 -3.661 18.653 1.00 94.06 236 ILE A O 1
ATOM 1987 N N . TRP A 1 237 ? -3.092 -2.372 20.025 1.00 95.62 237 TRP A N 1
ATOM 1988 C CA . TRP A 1 237 ? -1.799 -2.944 19.655 1.00 95.62 237 TRP A CA 1
ATOM 1989 C C . TRP A 1 237 ? -1.703 -4.426 20.030 1.00 95.62 237 TRP A C 1
ATOM 1991 O O . TRP A 1 237 ? -1.389 -5.269 19.189 1.00 95.62 237 TRP A O 1
ATOM 2001 N N . GLU A 1 238 ? -2.037 -4.775 21.275 1.00 91.31 238 GLU A N 1
ATOM 2002 C CA . GLU A 1 238 ? -2.050 -6.163 21.743 1.00 91.31 238 GLU A CA 1
ATOM 2003 C C . GLU A 1 238 ? -3.031 -7.025 20.944 1.00 91.31 238 GLU A C 1
ATOM 2005 O O . GLU A 1 238 ? -2.772 -8.209 20.737 1.00 91.31 238 GLU A O 1
ATOM 2010 N N . GLY A 1 239 ? -4.150 -6.444 20.487 1.00 83.12 239 GLY A N 1
ATOM 2011 C CA . GLY A 1 239 ? -5.104 -7.093 19.588 1.00 83.12 239 GLY A CA 1
ATOM 2012 C C . GLY A 1 239 ? -5.592 -8.457 20.084 1.00 83.12 239 GLY A C 1
ATOM 2013 O O . GLY A 1 239 ? -5.795 -9.355 19.268 1.00 83.12 239 GLY A O 1
ATOM 2014 N N . LYS A 1 240 ? -5.730 -8.625 21.411 1.00 79.56 240 LYS A N 1
ATOM 2015 C CA . LYS A 1 240 ? -6.196 -9.867 22.062 1.00 79.56 240 LYS A CA 1
ATOM 2016 C C . LYS A 1 240 ? -7.586 -10.283 21.580 1.00 79.56 240 LYS A C 1
ATOM 2018 O O . LYS A 1 240 ? -7.882 -11.469 21.498 1.00 79.56 240 LYS A O 1
ATOM 2023 N N . GLU A 1 241 ? -8.414 -9.297 21.255 1.00 80.00 241 GLU A N 1
ATOM 2024 C CA . GLU A 1 241 ? -9.729 -9.465 20.646 1.00 80.00 241 GLU A CA 1
ATOM 2025 C C . GLU A 1 241 ? -9.666 -8.932 19.206 1.00 80.00 241 GLU A C 1
ATOM 2027 O O . GLU A 1 241 ? -9.132 -7.834 18.998 1.00 80.00 241 GLU A O 1
ATOM 2032 N N . PRO A 1 242 ? -10.191 -9.665 18.205 1.00 86.25 242 PRO A N 1
ATOM 2033 C CA . PRO A 1 242 ? -10.318 -9.143 16.850 1.00 86.25 242 PRO A CA 1
ATOM 2034 C C . PRO A 1 242 ? -11.153 -7.859 16.834 1.00 86.25 242 PRO A C 1
ATOM 2036 O O . PRO A 1 242 ? -12.266 -7.829 17.358 1.00 86.25 242 PRO A O 1
ATOM 2039 N N . LEU A 1 243 ? -10.614 -6.797 16.232 1.00 91.44 243 LEU A N 1
ATOM 2040 C CA . LEU A 1 243 ? -11.345 -5.550 16.028 1.00 91.44 243 LEU A CA 1
ATOM 2041 C C . LEU A 1 243 ? -12.084 -5.614 14.698 1.00 91.44 243 LEU A C 1
ATOM 2043 O O . LEU A 1 243 ? -11.468 -5.818 13.659 1.00 91.44 243 LEU A O 1
ATOM 2047 N N . THR A 1 244 ? -13.393 -5.398 14.734 1.00 94.25 244 THR A N 1
ATOM 2048 C CA . THR A 1 244 ? -14.234 -5.303 13.536 1.00 94.25 244 THR A CA 1
ATOM 2049 C C . THR A 1 244 ? -14.207 -3.896 12.944 1.00 94.25 244 THR A C 1
ATOM 2051 O O . THR A 1 244 ? -13.955 -2.905 13.641 1.00 94.25 244 THR A O 1
ATOM 2054 N N . HIS A 1 245 ? -14.565 -3.790 11.667 1.00 93.81 245 HIS A N 1
ATOM 2055 C CA . HIS A 1 245 ? -14.758 -2.524 10.967 1.00 93.81 245 HIS A CA 1
ATOM 2056 C C . HIS A 1 245 ? -15.691 -1.574 11.738 1.00 93.81 245 HIS A C 1
ATOM 2058 O O . HIS A 1 245 ? -15.335 -0.424 11.999 1.00 93.81 245 HIS A O 1
ATOM 2064 N N . ASN A 1 246 ? -16.854 -2.067 12.181 1.00 92.00 246 ASN A N 1
ATOM 2065 C CA . ASN A 1 246 ? -17.839 -1.261 12.908 1.00 92.00 246 ASN A CA 1
ATOM 2066 C C . ASN A 1 246 ? -17.302 -0.737 14.246 1.00 92.00 246 ASN A C 1
ATOM 2068 O O . ASN A 1 246 ? -17.559 0.413 14.601 1.00 92.00 246 ASN A O 1
ATOM 2072 N N . GLN A 1 247 ? -16.526 -1.542 14.978 1.00 91.62 247 GLN A N 1
ATOM 2073 C CA . GLN A 1 247 ? -15.884 -1.078 16.210 1.00 91.62 247 GLN A CA 1
ATOM 2074 C C . GLN A 1 247 ? -14.891 0.053 15.919 1.00 91.62 247 GLN A C 1
ATOM 2076 O O . GLN A 1 247 ? -14.954 1.091 16.577 1.00 91.62 247 GLN A O 1
ATOM 2081 N N . MET A 1 248 ? -14.031 -0.094 14.904 1.00 93.44 248 MET A N 1
ATOM 2082 C CA . MET A 1 248 ? -13.087 0.964 14.517 1.00 93.44 248 MET A CA 1
ATOM 2083 C C . MET A 1 248 ? -13.805 2.245 14.070 1.00 93.44 248 MET A C 1
ATOM 2085 O O . MET A 1 248 ? -13.390 3.346 14.439 1.00 93.44 248 MET A O 1
ATOM 2089 N N . VAL A 1 249 ? -14.906 2.125 13.322 1.00 92.50 249 VAL A N 1
ATOM 2090 C CA . VAL A 1 249 ? -15.751 3.262 12.923 1.00 92.50 249 VAL A CA 1
ATOM 2091 C C . VAL A 1 249 ? -16.315 3.988 14.145 1.00 92.50 249 VAL A C 1
ATOM 2093 O O . VAL A 1 249 ? -16.192 5.211 14.247 1.00 92.50 249 VAL A O 1
ATOM 2096 N N . GLU A 1 250 ? -16.896 3.261 15.098 1.00 90.81 250 GLU A N 1
ATOM 2097 C CA . GLU A 1 250 ? -17.484 3.872 16.293 1.00 90.81 250 GLU A CA 1
ATOM 2098 C C . GLU A 1 250 ? -16.428 4.547 17.176 1.00 90.81 250 GLU A C 1
ATOM 2100 O O . GLU A 1 250 ? -16.655 5.659 17.659 1.00 90.81 250 GLU A O 1
ATOM 2105 N N . MET A 1 251 ? -15.244 3.942 17.309 1.00 89.75 251 MET A N 1
ATOM 2106 C CA . MET A 1 251 ? -14.097 4.550 17.997 1.00 89.75 251 MET A CA 1
ATOM 2107 C C . MET A 1 251 ? -13.599 5.821 17.291 1.00 89.75 251 MET A C 1
ATOM 2109 O O . MET A 1 251 ? -13.125 6.755 17.939 1.00 89.75 251 MET A O 1
ATOM 2113 N N . SER A 1 252 ? -13.715 5.880 15.963 1.00 91.19 252 SER A N 1
ATOM 2114 C CA . SER A 1 252 ? -13.304 7.038 15.157 1.00 91.19 252 SER A CA 1
ATOM 2115 C C . SER A 1 252 ? -14.240 8.232 15.327 1.00 91.19 252 SER A C 1
ATOM 2117 O O . SER A 1 252 ? -13.777 9.378 15.404 1.00 91.19 252 SER A O 1
ATOM 2119 N N . LYS A 1 253 ? -15.546 7.970 15.449 1.00 88.94 253 LYS A N 1
ATOM 2120 C CA . LYS A 1 253 ? -16.557 8.987 15.776 1.00 88.94 253 LYS A CA 1
ATOM 2121 C C . LYS A 1 253 ? -16.377 9.501 17.203 1.00 88.94 253 LYS A C 1
ATOM 2123 O O . LYS A 1 253 ? -16.314 10.711 17.419 1.00 88.94 253 LYS A O 1
ATOM 2128 N N . ASP A 1 254 ? -16.234 8.590 18.164 1.00 82.62 254 ASP A N 1
ATOM 2129 C CA . ASP A 1 254 ? -16.045 8.926 19.572 1.00 82.62 254 ASP A CA 1
ATOM 2130 C C . ASP A 1 254 ? -15.050 7.981 20.255 1.00 82.62 254 ASP A C 1
ATOM 2132 O O . ASP A 1 254 ? -15.361 6.843 20.606 1.00 82.62 254 ASP A O 1
ATOM 2136 N N . ILE A 1 255 ? -13.856 8.502 20.540 1.00 72.50 255 ILE A N 1
ATOM 2137 C CA . ILE A 1 255 ? -12.796 7.760 21.228 1.00 72.50 255 ILE A CA 1
ATOM 2138 C C . ILE A 1 255 ? -13.203 7.302 22.637 1.00 72.50 255 ILE A C 1
ATOM 2140 O O . ILE A 1 255 ? -12.651 6.335 23.160 1.00 72.50 255 ILE A O 1
ATOM 2144 N N . LYS A 1 256 ? -14.195 7.938 23.276 1.00 67.00 256 LYS A N 1
ATOM 2145 C CA . LYS A 1 256 ? -14.691 7.469 24.576 1.00 67.00 256 LYS A CA 1
ATOM 2146 C C . LYS A 1 256 ? -15.409 6.128 24.458 1.00 67.00 256 LYS A C 1
ATOM 2148 O O . LYS A 1 256 ? -15.365 5.356 25.414 1.00 67.00 256 LYS A O 1
ATOM 2153 N N . LYS A 1 257 ? -15.979 5.792 23.296 1.00 68.00 257 LYS A N 1
ATOM 2154 C CA . LYS A 1 257 ? -16.595 4.480 23.035 1.00 68.00 257 LYS A CA 1
ATOM 2155 C C . LYS A 1 257 ? -15.588 3.334 22.958 1.00 68.00 257 LYS A C 1
ATOM 2157 O O . LYS A 1 257 ? -15.988 2.174 22.977 1.00 68.00 257 LYS A O 1
ATOM 2162 N N . VAL A 1 258 ? -14.283 3.617 22.976 1.00 58.44 258 VAL A N 1
ATOM 2163 C CA . VAL A 1 258 ? -13.295 2.560 23.215 1.00 58.44 258 VAL A CA 1
ATOM 2164 C C . VAL A 1 258 ? -13.541 1.913 24.584 1.00 58.44 258 VAL A C 1
ATOM 2166 O O . VAL A 1 258 ? -13.430 0.701 24.707 1.00 58.44 258 VAL A O 1
ATOM 2169 N N . SER A 1 259 ? -13.981 2.679 25.594 1.00 48.47 259 SER A N 1
ATOM 2170 C CA . SER A 1 259 ? -14.247 2.161 26.948 1.00 48.47 259 SER A CA 1
ATOM 2171 C C . SER A 1 259 ? -15.406 1.153 27.038 1.00 48.47 259 SER A C 1
ATOM 2173 O O . SER A 1 259 ? -15.396 0.300 27.920 1.00 48.47 259 SER A O 1
ATOM 2175 N N . THR A 1 260 ? -16.365 1.170 26.106 1.00 50.00 260 THR A N 1
ATOM 2176 C CA . THR A 1 260 ? -17.453 0.172 26.049 1.00 50.00 260 THR A CA 1
ATOM 2177 C C . THR A 1 260 ? -17.033 -1.131 25.371 1.00 50.00 260 THR A C 1
ATOM 2179 O O . THR A 1 260 ? -17.678 -2.152 25.560 1.00 50.00 260 THR A O 1
ATOM 2182 N N . VAL A 1 261 ? -15.922 -1.124 24.628 1.00 49.38 261 VAL A N 1
ATOM 2183 C CA . VAL A 1 261 ? -15.234 -2.350 24.188 1.00 49.38 261 VAL A CA 1
ATOM 2184 C C . VAL A 1 261 ? -14.352 -2.899 25.327 1.00 49.38 261 VAL A C 1
ATOM 2186 O O . VAL A 1 261 ? -13.826 -3.997 25.228 1.00 49.38 261 VAL A O 1
ATOM 2189 N N . VAL A 1 262 ? -14.156 -2.154 26.425 1.00 44.25 262 VAL A N 1
ATOM 2190 C CA . VAL A 1 262 ? -13.200 -2.442 27.522 1.00 44.25 262 VAL A CA 1
ATOM 2191 C C . VAL A 1 262 ? -13.846 -3.161 28.721 1.00 44.25 262 VAL A C 1
ATOM 2193 O O . VAL A 1 262 ? -13.177 -3.424 29.714 1.00 44.25 262 VAL A O 1
ATOM 2196 N N . THR A 1 263 ? -15.111 -3.570 28.632 1.00 34.09 263 THR A N 1
ATOM 2197 C CA . THR A 1 263 ? -15.745 -4.442 29.637 1.00 34.09 263 THR A CA 1
ATOM 2198 C C . THR A 1 263 ? -16.367 -5.656 28.946 1.00 34.09 263 THR A C 1
ATOM 2200 O O . THR A 1 263 ? -17.145 -5.466 28.010 1.00 34.09 263 THR A O 1
ATOM 2203 N N . PRO A 1 264 ? -16.072 -6.902 29.378 1.00 33.94 264 PRO A N 1
ATOM 2204 C CA . PRO A 1 264 ? -16.994 -8.000 29.112 1.00 33.94 264 PRO A CA 1
ATOM 2205 C C . PRO A 1 264 ? -18.369 -7.592 29.665 1.00 33.94 264 PRO A C 1
ATOM 2207 O O . PRO A 1 264 ? -18.405 -6.819 30.632 1.00 33.94 264 PRO A O 1
ATOM 2210 N N . PRO A 1 265 ? -19.496 -8.085 29.121 1.00 34.41 265 PRO A N 1
ATOM 2211 C CA . PRO A 1 265 ? -20.729 -8.048 29.895 1.00 34.41 265 PRO A CA 1
ATOM 2212 C C . PRO A 1 265 ? -20.396 -8.661 31.256 1.00 34.41 265 PRO A C 1
ATOM 2214 O O . PRO A 1 265 ? -19.867 -9.771 31.304 1.00 34.41 265 PRO A O 1
ATOM 2217 N N . GLU A 1 266 ? -20.594 -7.903 32.339 1.00 39.00 266 GLU A N 1
ATOM 2218 C CA . GLU A 1 266 ? -20.499 -8.463 33.682 1.00 39.00 266 GLU A CA 1
ATOM 2219 C C . GLU A 1 266 ? -21.353 -9.724 33.668 1.00 39.00 266 GLU A C 1
ATOM 2221 O O . GLU A 1 266 ? -22.545 -9.652 33.345 1.00 39.00 266 GLU A O 1
ATOM 2226 N N . ASP A 1 267 ? -20.715 -10.872 33.913 1.00 39.16 267 ASP A N 1
ATOM 2227 C CA . ASP A 1 267 ? -21.412 -12.135 34.083 1.00 39.16 267 ASP A CA 1
ATOM 2228 C C . ASP A 1 267 ? -22.572 -11.853 35.021 1.00 39.16 267 ASP A C 1
ATOM 2230 O O . ASP A 1 267 ? -22.377 -11.418 36.161 1.00 39.16 267 ASP A O 1
ATOM 2234 N N . GLY A 1 268 ? -23.778 -12.005 34.474 1.00 37.22 268 GLY A N 1
ATOM 2235 C CA . GLY A 1 268 ? -25.008 -11.745 35.180 1.00 37.22 268 GLY A CA 1
ATOM 2236 C C . GLY A 1 268 ? -24.932 -12.489 36.495 1.00 37.22 268 GLY A C 1
ATOM 2237 O O . GLY A 1 268 ? -24.947 -13.718 36.529 1.00 37.22 268 GLY A O 1
ATOM 2238 N N . MET A 1 269 ? -24.812 -11.726 37.575 1.00 31.98 269 MET A N 1
ATOM 2239 C CA . MET A 1 269 ? -24.929 -12.214 38.929 1.00 31.98 269 MET A CA 1
ATOM 2240 C C . MET A 1 269 ? -26.351 -12.765 39.053 1.00 31.98 269 MET A C 1
ATOM 2242 O O . MET A 1 269 ? -27.297 -12.047 39.374 1.00 31.98 269 MET A O 1
ATOM 2246 N N . ILE A 1 270 ? -26.517 -14.049 38.724 1.00 34.44 270 ILE A N 1
ATOM 2247 C CA . ILE A 1 270 ? -27.709 -14.814 39.051 1.00 34.44 270 ILE A CA 1
ATOM 2248 C C . ILE A 1 270 ? -27.676 -14.924 40.569 1.00 34.44 270 ILE A C 1
ATOM 2250 O O . ILE A 1 270 ? -27.076 -15.830 41.145 1.00 34.44 270 ILE A O 1
ATOM 2254 N N . ILE A 1 271 ? -28.309 -13.958 41.231 1.00 36.28 271 ILE A N 1
ATOM 2255 C CA . ILE A 1 271 ? -28.780 -14.144 42.593 1.00 36.28 271 ILE A CA 1
ATOM 2256 C C . ILE A 1 271 ? -29.856 -15.221 42.491 1.00 36.28 271 ILE A C 1
ATOM 2258 O O . ILE A 1 271 ? -31.015 -14.946 42.188 1.00 36.28 271 ILE A O 1
ATOM 2262 N N . VAL A 1 272 ? -29.447 -16.471 42.688 1.00 32.03 272 VAL A N 1
ATOM 2263 C CA . VAL A 1 272 ? -30.369 -17.562 42.985 1.00 32.03 272 VAL A CA 1
ATOM 2264 C C . VAL A 1 272 ? -30.966 -17.244 44.358 1.00 32.03 272 VAL A C 1
ATOM 2266 O O . VAL A 1 272 ? -30.207 -17.136 45.326 1.00 32.03 272 VAL A O 1
ATOM 2269 N N . PRO A 1 273 ? -32.290 -17.062 44.497 1.00 31.97 273 PRO A N 1
ATOM 2270 C CA . PRO A 1 273 ? -32.893 -16.969 45.814 1.00 31.97 273 PRO A CA 1
ATOM 2271 C C . PRO A 1 273 ? -32.742 -18.340 46.474 1.00 31.97 273 PRO A C 1
ATOM 2273 O O . PRO A 1 273 ? -33.274 -19.331 45.972 1.00 31.97 273 PRO A O 1
ATOM 2276 N N . SER A 1 274 ? -32.014 -18.407 47.589 1.00 32.31 274 SER A N 1
ATOM 2277 C CA . SER A 1 274 ? -32.053 -19.580 48.457 1.00 32.31 274 SER A CA 1
ATOM 2278 C C . SER A 1 274 ? -33.448 -19.652 49.074 1.00 32.31 274 SER A C 1
ATOM 2280 O O . SER A 1 274 ? -33.756 -18.950 50.033 1.00 32.31 274 SER A O 1
ATOM 2282 N N . LEU A 1 275 ? -34.314 -20.470 48.482 1.00 38.62 275 LEU A N 1
ATOM 2283 C CA . LEU A 1 275 ? -35.419 -21.090 49.195 1.00 38.62 275 LEU A CA 1
ATOM 2284 C C . LEU A 1 275 ? -34.818 -22.246 49.991 1.00 38.62 275 LEU A C 1
ATOM 2286 O O . LEU A 1 275 ? -34.436 -23.239 49.383 1.00 38.62 275 LEU A O 1
ATOM 2290 N N . PHE A 1 276 ? -34.654 -22.037 51.297 1.00 41.53 276 PHE A N 1
ATOM 2291 C CA . PHE A 1 276 ? -34.887 -22.945 52.432 1.00 41.53 276 PHE A CA 1
ATOM 2292 C C . PHE A 1 276 ? -34.239 -22.351 53.685 1.00 41.53 276 PHE A C 1
ATOM 2294 O O . PHE A 1 276 ? -33.050 -21.966 53.612 1.00 41.53 276 PHE A O 1
#

Foldseek 3Di:
DDDDDDDDDDDDPPPPPPPPPQQFAAEAEDLVLLLLLLVVQLVLCVVVPVVPVNVVLVVQLVVLVVDDPVCSVVSSSVSSVVSCVVLVLVVLLVVLVVVPSVLRRQAHHEYEYEDPDPVSFAWDADPVNNYIYTYDHSCCSVVPPLVSQSSNLRVVVSVLCPDVVLPDDPDQDPDDPVLSVQLVVQLVLLSSLLSQLVCVVVVHDHNDHLVRSLVVQCVSPVVDDPVLSVVLSCCSSPCPDPHHSVNSSVCSNPVVCSVVVVDDPPPPPPPDPDDD